Protein 8OQK (pdb70)

Sequence (277 aa):
MKLIAESGSTKTEWSLVEGEHLIQRVFTEGLNPFFQTRREISRSIRLGLPDSFFKRKLEQVFFYGAGCTSAEKKSVVEASLVAQFKTPAYVESDLLAAARGLFQHDSGIACILGTGSNSCFYDGHVIVKNVRAGGYILGDEGSGAALGKQFLSDVLKKLAPQVLIDDFFEKYDLTPHDVMDVVYNRPFPNRFLAEQSCFLADYLRLDYVKGLLLSNLRSFFLRNVMQYDYLNYPIRFVGSVAYNYADLLHQVGKEFGVELSVVEETPMGGLIKYHAF

Radius of gyration: 19.37 Å; Cα contacts (8 Å, |Δi|>4): 539; chains: 1; bounding box: 54×46×37 Å

Organism: Tannerella forsythia (strain ATCC 43037 / JCM 10827 / CCUG 21028 A / KCTC 5666 / FDC 338) (NCBI:txid203275)

InterPro domains:
  IPR043129 ATPase, nucleotide binding domain [SSF53067] (21-122)
  IPR043129 ATPase, nucleotide binding domain [SSF53067] (125-294)
  IPR052519 Eukaryotic-type N-acetylglucosamine Kinase [PTHR43190] (74-213)

Nearest PDB structures (foldseek):
  8oqk-assembly1_A-2  TM=1.004E+00  e=1.592E-59  Tannerella forsythia
  8ow7-assembly3_E  TM=9.518E-01  e=4.661E-55  Tannerella forsythia
  1zxo-assembly2_B  TM=9.707E-01  e=4.672E-34  Bacteroides thetaiotaomicron
  1zbs-assembly1_A-2  TM=9.496E-01  e=3.147E-32  Porphyromonas gingivalis W83
  8ow9-assembly1_B  TM=9.039E-01  e=1.202E-32  Tannerella forsythia

Secondary structure (DSSP, 8-state):
-EEEEEE-SS-EEEEEEETTEEEEEEEE----TTTS-HHHHHHHHHHHS-THHHHS--S-EEEEETT--SHHHHHHHHHHHHHHH-S-EEEEEHHHHHHHHHHTTS-EEEEEESSSEEEEEE-SSSEEE-----HHHH--TTSHHHHHHHHHHHHHHT-S-HHHHHHHHHHHT--HHHHHHHHHHSS-HHHHHHHHHHHHGGGTTSHHHHHHHHHHHHHHHHHTGGGS-TTSS-EEEESHHHHHTHHHHHHHHHHTT----EEES-SHHHHHHHTT-

CATH classification: 3.30.420.40

B-factor: mean 41.82, std 14.63, range [20.47, 128.11]

Solvent-accessible surface area: 13285 Å² total; per-residue (Å²): 15,27,0,0,0,28,1,32,32,113,90,0,18,0,1,2,0,100,31,110,124,80,63,64,127,23,89,16,102,14,2,21,8,114,118,36,76,102,163,75,0,6,140,15,1,123,125,33,10,50,123,52,1,68,95,101,103,17,104,53,0,28,1,2,0,25,13,0,86,48,86,109,41,60,57,35,0,72,45,0,0,65,49,34,23,168,14,75,9,109,12,50,16,37,12,21,0,0,0,39,9,14,2,40,89,88,39,0,0,0,0,25,0,10,37,24,6,34,0,0,33,0,58,0,119,85,51,91,90,69,18,217,20,43,33,60,115,151,8,14,25,1,0,0,1,8,1,0,78,75,0,7,53,18,5,71,145,172,133,7,41,140,69,0,22,78,50,0,40,145,128,47,125,20,66,74,139,55,3,88,46,34,27,157,106,143,110,76,24,40,83,37,6,13,68,0,8,73,8,0,30,118,29,56,164,35,122,50,0,80,35,12,0,25,64,20,2,86,33,0,0,107,144,2,0,63,103,9,78,38,111,108,87,64,6,52,0,4,11,55,2,0,110,71,3,33,128,20,0,64,78,0,0,113,86,44,58,15,105,5,91,44,33,82,82,45,9,8,52,13,0,19,103,32,24,45,114

Structure (mmCIF, N/CA/C/O backbone):
data_8OQK
#
_entry.id   8OQK
#
_cell.length_a   131.940
_cell.length_b   131.940
_cell.length_c   89.220
_cell.angle_alpha   90.000
_cell.angle_beta   90.000
_cell.angle_gamma   90.000
#
_symmetry.space_group_name_H-M   'I 41 2 2'
#
loop_
_entity.id
_entity.type
_entity.pdbx_description
1 polymer 'N-acetylglucosamine kinase'
2 non-polymer GLYCEROL
3 non-polymer 1,2-ETHANEDIOL
4 water water
#
loop_
_atom_site.group_PDB
_atom_site.id
_atom_site.type_symbol
_atom_site.label_atom_id
_atom_site.label_alt_id
_atom_site.label_comp_id
_atom_site.label_asym_id
_atom_site.label_entity_id
_atom_site.label_seq_id
_atom_site.pdbx_PDB_ins_code
_atom_site.Cartn_x
_atom_site.Cartn_y
_atom_site.Cartn_z
_atom_site.occupancy
_atom_site.B_iso_or_equiv
_atom_site.auth_seq_id
_atom_site.auth_comp_id
_atom_site.auth_asym_id
_atom_site.auth_atom_id
_atom_site.pdbx_PDB_mod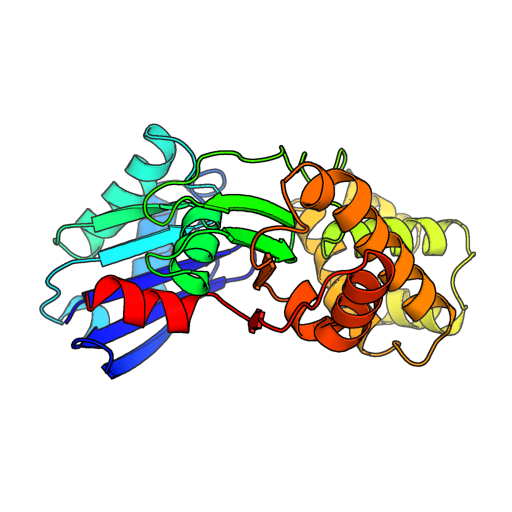el_num
ATOM 1 N N . MET A 1 1 ? -16.646 -24.036 -32.387 1.000 59.671 2 MET A N 1
ATOM 2 C CA . MET A 1 1 ? -15.303 -23.619 -31.916 1.000 59.180 2 MET A CA 1
ATOM 3 C C . MET A 1 1 ? -15.336 -23.540 -30.393 1.000 55.436 2 MET A C 1
ATOM 4 O O . MET A 1 1 ? -16.399 -23.383 -29.794 1.000 51.240 2 MET A O 1
ATOM 6 N N . LYS A 1 2 ? -14.164 -23.702 -29.779 1.000 58.568 3 LYS A N 1
ATOM 7 C CA . LYS A 1 2 ? -14.000 -23.382 -28.371 1.000 54.080 3 LYS A CA 1
ATOM 8 C C . LYS A 1 2 ? -12.815 -22.420 -28.224 1.000 53.316 3 LYS A C 1
ATOM 9 O O . LYS A 1 2 ? -12.042 -22.194 -29.169 1.000 45.997 3 LYS A O 1
ATOM 15 N N . LEU A 1 3 ? -12.719 -21.824 -27.032 1.000 45.725 4 LEU A N 1
ATOM 16 C CA . LEU A 1 3 ? -11.644 -20.918 -26.673 1.000 44.104 4 LEU A CA 1
ATOM 17 C C . LEU A 1 3 ? -10.906 -21.494 -25.456 1.000 44.599 4 LEU A C 1
ATOM 18 O O . LEU A 1 3 ? -11.520 -21.889 -24.464 1.000 41.506 4 LEU A O 1
ATOM 23 N N . ILE A 1 4 ? -9.583 -21.609 -25.590 1.000 42.941 5 ILE A N 1
ATOM 24 C CA . ILE A 1 4 ? -8.709 -22.106 -24.533 1.000 41.030 5 ILE A CA 1
ATOM 25 C C . ILE A 1 4 ? -7.708 -20.994 -24.236 1.000 42.195 5 ILE A C 1
ATOM 26 O O . ILE A 1 4 ? -7.039 -20.506 -25.153 1.000 42.868 5 ILE A O 1
ATOM 31 N N . ALA A 1 5 ? -7.661 -20.573 -22.962 1.000 41.163 6 ALA A N 1
ATOM 32 C CA . ALA A 1 5 ? -6.761 -19.516 -22.527 1.000 37.566 6 ALA A CA 1
ATOM 33 C C . ALA A 1 5 ? -5.855 -20.017 -21.397 1.000 34.898 6 ALA A C 1
ATOM 34 O O . ALA A 1 5 ? -6.286 -20.759 -20.516 1.000 34.192 6 ALA A O 1
ATOM 36 N N . GLU A 1 6 ? -4.595 -19.569 -21.431 1.000 33.602 7 GLU A N 1
ATOM 37 C CA . GLU A 1 6 ? -3.626 -19.876 -20.390 1.000 45.154 7 GLU A CA 1
ATOM 38 C C . GLU A 1 6 ? -2.930 -18.569 -19.990 1.000 44.460 7 GLU A C 1
ATOM 39 O O . GLU A 1 6 ? -2.326 -17.886 -20.831 1.000 36.968 7 GLU A O 1
ATOM 45 N N . SER A 1 7 ? -3.067 -18.214 -18.703 1.000 39.625 8 SER A N 1
ATOM 46 C CA . SER A 1 7 ? -2.656 -16.914 -18.188 1.000 36.338 8 SER A CA 1
ATOM 47 C C . SER A 1 7 ? -1.561 -17.066 -17.120 1.000 37.716 8 SER A C 1
ATOM 48 O O . SER A 1 7 ? -1.672 -17.881 -16.187 1.000 36.295 8 SER A O 1
ATOM 51 N N . GLY A 1 8 ? -0.487 -16.282 -17.273 1.000 34.650 9 GLY A N 1
ATOM 52 C CA . GLY A 1 8 ? 0.592 -16.226 -16.280 1.000 37.409 9 GLY A CA 1
ATOM 53 C C . GLY A 1 8 ? 0.917 -14.768 -15.963 1.000 41.900 9 GLY A C 1
ATOM 54 O O . GLY A 1 8 ? 0.170 -13.884 -16.379 1.000 43.896 9 GLY A O 1
ATOM 55 N N . SER A 1 9 ? 2.021 -14.515 -15.234 1.000 39.414 10 SER A N 1
ATOM 56 C CA . SER A 1 9 ? 2.368 -13.157 -14.829 1.000 43.678 10 SER A CA 1
ATOM 57 C C . SER A 1 9 ? 2.603 -12.221 -16.031 1.000 46.021 10 SER A C 1
ATOM 58 O O . SER A 1 9 ? 2.258 -11.047 -15.971 1.000 47.292 10 SER A O 1
ATOM 61 N N . THR A 1 10 ? 3.138 -12.733 -17.151 1.000 47.619 11 THR A N 1
ATOM 62 C CA . THR A 1 10 ? 3.597 -11.850 -18.217 1.000 49.094 11 THR A CA 1
ATOM 63 C C . THR A 1 10 ? 2.537 -11.667 -19.308 1.000 48.183 11 THR A C 1
ATOM 64 O O . THR A 1 10 ? 2.590 -10.691 -20.044 1.000 50.091 11 THR A O 1
ATOM 68 N N . LYS A 1 11 ? 1.603 -12.611 -19.453 1.000 38.841 12 LYS A N 1
ATOM 69 C CA . LYS A 1 11 ? 0.684 -12.555 -20.581 1.000 44.788 12 LYS A CA 1
ATOM 70 C C . LYS A 1 11 ? -0.364 -13.656 -20.462 1.000 41.565 12 LYS A C 1
ATOM 71 O O . LYS A 1 11 ? -0.189 -14.603 -19.700 1.000 39.942 12 LYS A O 1
ATOM 77 N N . THR A 1 12 ? -1.448 -13.501 -21.236 1.000 35.572 13 THR A N 1
ATOM 78 C CA . THR A 1 12 ? -2.414 -14.551 -21.475 1.000 36.775 13 THR A CA 1
ATOM 79 C C . THR A 1 12 ? -2.343 -14.965 -22.945 1.000 46.413 13 THR A C 1
ATOM 80 O O . THR A 1 12 ? -2.322 -14.116 -23.841 1.000 41.881 13 THR A O 1
ATOM 84 N N . GLU A 1 13 ? -2.322 -16.284 -23.165 1.000 40.587 14 GLU A N 1
ATOM 85 C CA . GLU A 1 13 ? -2.412 -16.861 -24.501 1.000 38.736 14 GLU A CA 1
ATOM 86 C C . GLU A 1 13 ? -3.836 -17.354 -24.736 1.000 37.494 14 GLU A C 1
ATOM 87 O O . GLU A 1 13 ? -4.368 -18.139 -23.947 1.000 38.746 14 GLU A O 1
ATOM 93 N N . TRP A 1 14 ? -4.436 -16.892 -25.845 1.000 35.614 15 TRP A N 1
ATOM 94 C CA . TRP A 1 14 ? -5.784 -17.282 -26.222 1.000 42.555 15 TRP A CA 1
ATOM 95 C C . TRP A 1 14 ? -5.721 -18.081 -27.521 1.000 47.938 15 TRP A C 1
ATOM 96 O O . TRP A 1 14 ? -5.111 -17.643 -28.501 1.000 43.696 15 TRP A O 1
ATOM 107 N N . SER A 1 15 ? -6.373 -19.245 -27.504 1.000 41.574 16 SER A N 1
ATOM 108 C CA . SER A 1 15 ? -6.430 -20.125 -28.659 1.000 42.544 16 SER A CA 1
ATOM 109 C C . SER A 1 15 ? -7.890 -20.328 -29.011 1.000 41.057 16 SER A C 1
ATOM 110 O O . SER A 1 15 ? -8.622 -20.934 -28.237 1.000 39.413 16 SER A O 1
ATOM 113 N N . LEU A 1 16 ? -8.290 -19.753 -30.155 1.000 45.601 17 LEU A N 1
ATOM 114 C CA . LEU A 1 16 ? -9.540 -20.081 -30.806 1.000 42.966 17 LEU A CA 1
ATOM 115 C C . LEU A 1 16 ? -9.313 -21.309 -31.693 1.000 47.903 17 LEU A C 1
ATOM 116 O O . LEU A 1 16 ? -8.501 -21.282 -32.624 1.000 49.790 17 LEU A O 1
ATOM 121 N N . VAL A 1 17 ? -10.030 -22.393 -31.373 1.000 42.533 18 VAL A N 1
ATOM 122 C CA . VAL A 1 17 ? -9.768 -23.706 -31.944 1.000 53.069 18 VAL A CA 1
ATOM 123 C C . VAL A 1 17 ? -11.093 -24.347 -32.356 1.000 54.047 18 VAL A C 1
ATOM 124 O O . VAL A 1 17 ? -12.117 -24.154 -31.694 1.000 46.934 18 VAL A O 1
ATOM 128 N N . GLU A 1 18 ? -11.025 -25.131 -33.440 1.000 54.392 19 GLU A N 1
ATOM 129 C CA . GLU A 1 18 ? -12.026 -26.133 -33.789 1.000 61.565 19 GLU A CA 1
ATOM 130 C C . GLU A 1 18 ? -11.362 -27.508 -33.702 1.000 59.999 19 GLU A C 1
ATOM 131 O O . GLU A 1 18 ? -10.416 -27.780 -34.445 1.000 54.871 19 GLU A O 1
ATOM 137 N N . GLY A 1 19 ? -11.848 -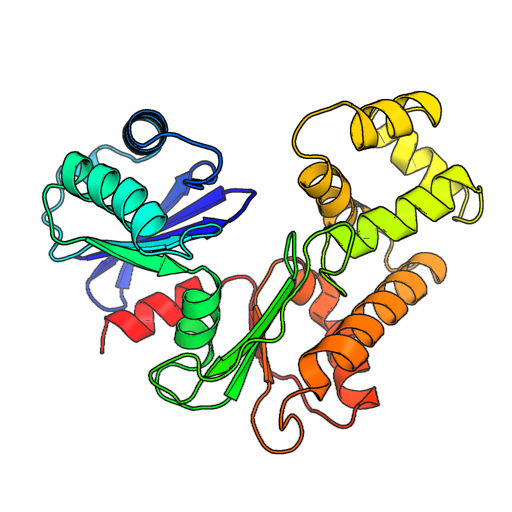28.362 -32.784 1.000 58.669 20 GLY A N 1
ATOM 138 C CA . GLY A 1 19 ? -11.120 -29.562 -32.385 1.000 57.136 20 GLY A CA 1
ATOM 139 C C . GLY A 1 19 ? -9.670 -29.223 -32.032 1.000 59.258 20 GLY A C 1
ATOM 140 O O . GLY A 1 19 ? -9.408 -28.371 -31.184 1.000 51.687 20 GLY A O 1
ATOM 141 N N . GLU A 1 20 ? -8.730 -29.852 -32.740 1.000 49.109 21 GLU A N 1
ATOM 142 C CA . GLU A 1 20 ? -7.311 -29.601 -32.539 1.000 52.902 21 GLU A CA 1
ATOM 143 C C . GLU A 1 20 ? -6.765 -28.596 -33.555 1.000 54.110 21 GLU A C 1
ATOM 144 O O . GLU A 1 20 ? -5.560 -28.356 -33.578 1.000 46.172 21 GLU A O 1
ATOM 150 N N . HIS A 1 21 ? -7.645 -27.984 -34.364 1.000 53.813 22 HIS A N 1
ATOM 151 C CA . HIS A 1 21 ? -7.218 -27.005 -35.358 1.000 53.504 22 HIS A CA 1
ATOM 152 C C . HIS A 1 21 ? -7.255 -25.582 -34.779 1.000 53.737 22 HIS A C 1
ATOM 153 O O . HIS A 1 21 ? -8.301 -25.127 -34.314 1.000 47.431 22 HIS A O 1
ATOM 160 N N . LEU A 1 22 ? -6.114 -24.873 -34.858 1.000 50.968 23 LEU A N 1
ATOM 161 C CA . LEU A 1 22 ? -5.968 -23.504 -34.377 1.000 54.178 23 LEU A CA 1
ATOM 162 C C . LEU A 1 22 ? -6.493 -22.528 -35.430 1.000 57.407 23 LEU A C 1
ATOM 163 O O . LEU A 1 22 ? -5.850 -22.352 -36.467 1.000 59.524 23 LEU A O 1
ATOM 168 N N . ILE A 1 23 ? -7.641 -21.883 -35.147 1.000 53.233 24 ILE A N 1
ATOM 169 C CA . ILE A 1 23 ? -8.147 -20.803 -35.992 1.000 53.910 24 ILE A CA 1
ATOM 170 C C . ILE A 1 23 ? -7.293 -19.547 -35.807 1.000 55.328 24 ILE A C 1
ATOM 171 O O . ILE A 1 23 ? -6.778 -19.012 -36.780 1.000 59.097 24 ILE A O 1
ATOM 176 N N . GLN A 1 24 ? -7.157 -19.068 -34.562 1.000 51.018 25 GLN A N 1
ATOM 177 C CA . GLN A 1 24 ? -6.346 -17.894 -34.268 1.000 51.856 25 GLN A CA 1
ATOM 178 C C . GLN A 1 24 ? -5.772 -17.986 -32.846 1.000 48.348 25 GLN A C 1
ATOM 179 O O . GLN A 1 24 ? -6.375 -18.599 -31.966 1.000 49.477 25 GLN A O 1
ATOM 185 N N . ARG A 1 25 ? -4.606 -17.355 -32.646 1.000 46.661 26 ARG A N 1
ATOM 186 C CA . ARG A 1 25 ? -3.983 -17.181 -31.344 1.000 52.490 26 ARG A CA 1
ATOM 187 C C . ARG A 1 25 ? -3.728 -15.691 -31.108 1.000 52.702 26 ARG A C 1
ATOM 188 O O . ARG A 1 25 ? -3.291 -14.989 -32.015 1.000 61.019 26 ARG A O 1
ATOM 196 N N . VAL A 1 26 ? -4.019 -15.218 -29.891 1.000 53.655 27 VAL A N 1
ATOM 197 C CA . VAL A 1 26 ? -3.840 -13.819 -29.507 1.000 54.708 27 VAL A CA 1
ATOM 198 C C . VAL A 1 26 ? -3.234 -13.785 -28.105 1.000 51.880 27 VAL A C 1
ATOM 199 O O . VAL A 1 26 ? -3.581 -14.610 -27.266 1.000 52.549 27 VAL A O 1
ATOM 203 N N . PHE A 1 27 ? -2.336 -12.821 -27.863 1.000 51.155 28 PHE A N 1
ATOM 204 C CA . PHE A 1 27 ? -1.789 -12.573 -26.536 1.000 45.752 28 PHE A CA 1
ATOM 205 C C . PHE A 1 27 ? -2.368 -11.274 -25.985 1.000 50.677 28 PHE A C 1
ATOM 206 O O . PHE A 1 27 ? -2.499 -10.280 -26.702 1.000 56.678 28 PHE A O 1
ATOM 214 N N . THR A 1 28 ? -2.744 -11.319 -24.707 1.000 47.347 29 THR A N 1
ATOM 215 C CA . THR A 1 28 ? -3.106 -10.149 -23.925 1.000 46.297 29 THR A CA 1
ATOM 216 C C . THR A 1 28 ? -2.209 -10.094 -22.683 1.000 43.769 29 THR A C 1
ATOM 217 O O . THR A 1 28 ? -1.347 -10.952 -22.490 1.000 36.800 29 THR A O 1
ATOM 221 N N . GLU A 1 29 ? -2.416 -9.087 -21.827 1.000 41.851 30 GLU A N 1
ATOM 222 C CA . GLU A 1 29 ? -1.742 -9.048 -20.540 1.000 43.072 30 GLU A CA 1
ATOM 223 C C . GLU A 1 29 ? -2.254 -10.204 -19.680 1.000 42.781 30 GLU A C 1
ATOM 224 O O . GLU A 1 29 ? -3.330 -10.766 -19.945 1.000 39.637 30 GLU A O 1
ATOM 230 N N . GLY A 1 30 ? -1.437 -10.570 -18.679 1.000 41.117 31 GLY A N 1
ATOM 231 C CA . GLY A 1 30 ? -1.822 -11.484 -17.614 1.000 37.831 31 GLY A CA 1
ATOM 232 C C . GLY A 1 30 ? -3.112 -11.035 -16.934 1.000 41.414 31 GLY A C 1
ATOM 233 O O . GLY A 1 30 ? -3.427 -9.841 -16.884 1.000 39.688 31 GLY A O 1
ATOM 234 N N . LEU A 1 31 ? -3.874 -12.025 -16.463 1.000 41.081 32 LEU A N 1
ATOM 235 C CA . LEU A 1 31 ? -5.142 -11.822 -15.777 1.000 41.683 32 LEU A CA 1
ATOM 236 C C . LEU A 1 31 ? -5.114 -12.725 -14.549 1.000 53.361 32 LEU A C 1
ATOM 237 O O . LEU A 1 31 ? -5.095 -13.954 -14.666 1.000 60.909 32 LEU A O 1
ATOM 242 N N . ASN A 1 32 ? -5.099 -12.088 -13.376 1.000 42.178 33 ASN A N 1
ATOM 243 C CA . ASN A 1 32 ? -4.946 -12.777 -12.107 1.000 41.465 33 ASN A CA 1
ATOM 244 C C . ASN A 1 32 ? -5.945 -12.187 -11.113 1.000 41.187 33 ASN A C 1
ATOM 245 O O . ASN A 1 32 ? -5.834 -11.007 -10.748 1.000 44.158 33 ASN A O 1
ATOM 250 N N . PRO A 1 33 ? -6.926 -12.990 -10.637 1.000 45.111 34 PRO A N 1
ATOM 251 C CA . PRO A 1 33 ? -7.985 -12.469 -9.768 1.000 45.419 34 PRO A CA 1
ATOM 252 C C . PRO A 1 33 ? -7.487 -12.077 -8.377 1.000 42.400 34 PRO A C 1
ATOM 253 O O . PRO A 1 33 ? -8.252 -11.536 -7.585 1.000 40.316 34 PRO A O 1
ATOM 257 N N . PHE A 1 34 ? -6.207 -12.329 -8.054 1.000 42.321 35 PHE A N 1
ATOM 258 C CA . PHE A 1 34 ? -5.680 -11.736 -6.822 1.000 42.293 35 PHE A CA 1
ATOM 259 C C . PHE A 1 34 ? -5.268 -10.277 -7.015 1.000 43.410 35 PHE A C 1
ATOM 260 O O . PHE A 1 34 ? -5.161 -9.539 -6.041 1.000 42.777 35 PHE A O 1
ATOM 268 N N . PHE A 1 35 ? -5.034 -9.844 -8.262 1.000 44.460 36 PHE A N 1
ATOM 269 C CA . PHE A 1 35 ? -4.509 -8.501 -8.487 1.000 42.849 36 PHE A CA 1
ATOM 270 C C . PHE A 1 35 ? -5.507 -7.615 -9.239 1.000 45.843 36 PHE A C 1
ATOM 271 O O . PHE A 1 35 ? -5.369 -6.391 -9.274 1.000 45.365 36 PHE A O 1
ATOM 279 N N . GLN A 1 36 ? -6.520 -8.238 -9.843 1.000 44.460 37 GLN A N 1
ATOM 280 C CA . GLN A 1 36 ? -7.426 -7.546 -10.749 1.000 45.893 37 GLN A CA 1
ATOM 281 C C . GLN A 1 36 ? -8.844 -7.927 -10.347 1.000 43.942 37 GLN A C 1
ATOM 282 O O . GLN A 1 36 ? -9.105 -9.087 -10.035 1.000 44.378 37 GLN A O 1
ATOM 288 N N . THR A 1 37 ? -9.724 -6.924 -10.325 1.000 45.756 38 THR A N 1
ATOM 289 C CA . THR A 1 37 ? -11.127 -7.133 -10.026 1.000 46.395 38 THR A CA 1
ATOM 290 C C . THR A 1 37 ? -11.801 -7.748 -11.250 1.000 46.883 38 THR A C 1
ATOM 291 O O . THR A 1 37 ? -11.246 -7.759 -12.355 1.000 44.880 38 THR A O 1
ATOM 295 N N . ARG A 1 38 ? -13.030 -8.222 -11.045 1.000 46.672 39 ARG A N 1
ATOM 296 C CA . ARG A 1 38 ? -13.830 -8.773 -12.128 1.000 48.983 39 ARG A CA 1
ATOM 297 C C . ARG A 1 38 ? -13.931 -7.761 -13.285 1.000 50.864 39 ARG A C 1
ATOM 298 O O . ARG A 1 38 ? -13.714 -8.113 -14.456 1.000 39.324 39 ARG A O 1
ATOM 306 N N . ARG A 1 39 ? -14.229 -6.490 -12.968 1.000 39.548 40 ARG A N 1
ATOM 307 C CA . ARG A 1 39 ? -14.415 -5.523 -14.042 1.000 44.609 40 ARG A CA 1
ATOM 308 C C . ARG A 1 39 ? -13.117 -5.222 -14.817 1.000 44.960 40 ARG A C 1
ATOM 309 O O . ARG A 1 39 ? -13.170 -4.996 -16.031 1.000 42.532 40 ARG A O 1
ATOM 317 N N . GLU A 1 40 ? -11.963 -5.191 -14.131 1.000 41.525 41 GLU A N 1
ATOM 318 C CA . GLU A 1 40 ? -10.679 -4.980 -14.788 1.000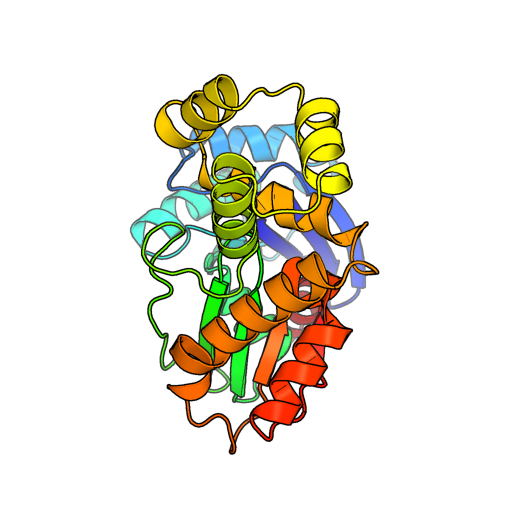 45.807 41 GLU A CA 1
ATOM 319 C C . GLU A 1 40 ? -10.375 -6.163 -15.719 1.000 45.026 41 GLU A C 1
ATOM 320 O O . GLU A 1 40 ? -9.968 -5.965 -16.864 1.000 44.752 41 GLU A O 1
ATOM 326 N N . ILE A 1 41 ? -10.648 -7.384 -15.248 1.000 40.378 42 ILE A N 1
ATOM 327 C CA . ILE A 1 41 ? -10.505 -8.573 -16.085 1.000 42.691 42 ILE A CA 1
ATOM 328 C C . ILE A 1 41 ? -11.380 -8.469 -17.340 1.000 42.710 42 ILE A C 1
ATOM 329 O O . ILE A 1 41 ? -10.863 -8.619 -18.453 1.000 46.257 42 ILE A O 1
ATOM 334 N N . SER A 1 42 ? -12.677 -8.160 -17.166 1.000 43.688 43 SER A N 1
ATOM 335 C CA . SER A 1 42 ? -13.606 -7.971 -18.277 1.000 46.635 43 SER A CA 1
ATOM 336 C C . SER A 1 42 ? -13.095 -6.902 -19.239 1.000 52.067 43 SER A C 1
ATOM 337 O O . SER A 1 42 ? -13.164 -7.092 -20.450 1.000 52.434 43 SER A O 1
ATOM 340 N N . ARG A 1 43 ? -12.598 -5.775 -18.704 1.000 48.000 44 ARG A N 1
ATOM 341 C CA . ARG A 1 43 ? -12.148 -4.674 -19.550 1.000 49.699 44 ARG A CA 1
ATOM 342 C C . ARG A 1 43 ? -10.903 -5.071 -20.360 1.000 50.649 44 ARG A C 1
ATOM 343 O O . ARG A 1 43 ? -10.809 -4.784 -21.558 1.000 47.299 44 ARG A O 1
ATOM 351 N N . SER A 1 44 ? -9.956 -5.738 -19.687 1.000 47.809 45 SER A N 1
ATOM 352 C CA . SER A 1 44 ? -8.701 -6.160 -20.282 1.000 49.291 45 SER A CA 1
ATOM 353 C C . SER A 1 44 ? -8.972 -7.167 -21.406 1.000 50.123 45 SER A C 1
ATOM 354 O O . SER A 1 44 ? -8.401 -7.048 -22.498 1.000 53.660 45 SER A O 1
ATOM 357 N N . ILE A 1 45 ? -9.908 -8.100 -21.155 1.000 49.955 46 ILE A N 1
ATOM 358 C CA . ILE A 1 45 ? -10.448 -8.997 -22.179 1.000 49.556 46 ILE A CA 1
ATOM 359 C C . ILE A 1 45 ? -11.002 -8.200 -23.360 1.000 56.801 46 ILE A C 1
ATOM 360 O O . ILE A 1 45 ? -10.590 -8.411 -24.509 1.000 49.920 46 ILE A O 1
ATOM 365 N N . ARG A 1 46 ? -11.919 -7.274 -23.050 1.000 53.180 47 ARG A N 1
ATOM 366 C CA . ARG A 1 46 ? -12.720 -6.580 -24.043 1.000 62.296 47 ARG A CA 1
ATOM 367 C C . ARG A 1 46 ? -11.821 -5.755 -24.960 1.000 63.472 47 ARG A C 1
ATOM 368 O O . ARG A 1 46 ? -12.115 -5.634 -26.143 1.000 61.677 47 ARG A O 1
ATOM 376 N N . LEU A 1 47 ? -10.726 -5.220 -24.401 1.000 57.083 48 LEU A N 1
ATOM 377 C CA . LEU A 1 47 ? -9.823 -4.331 -25.115 1.000 57.617 48 LEU A CA 1
ATOM 378 C C . LEU A 1 47 ? -8.714 -5.120 -25.817 1.000 63.398 48 LEU A C 1
ATOM 379 O O . LEU A 1 47 ? -8.142 -4.633 -26.783 1.000 65.782 48 LEU A O 1
ATOM 384 N N . GLY A 1 48 ? -8.406 -6.330 -25.332 1.000 57.578 49 GLY A N 1
ATOM 385 C CA . GLY A 1 48 ? -7.253 -7.083 -25.797 1.000 55.078 49 GLY A CA 1
ATOM 386 C C . GLY A 1 48 ? -7.549 -8.020 -26.969 1.000 54.788 49 GLY A C 1
ATOM 387 O O . GLY A 1 48 ? -6.660 -8.302 -27.760 1.000 59.636 49 GLY A O 1
ATOM 388 N N . LEU A 1 49 ? -8.777 -8.539 -27.061 1.000 55.754 50 LEU A N 1
ATOM 389 C CA . LEU A 1 49 ? -9.098 -9.560 -28.048 1.000 53.617 50 LEU A CA 1
ATOM 390 C C . LEU A 1 49 ? -9.714 -8.926 -29.301 1.000 63.161 50 LEU A C 1
ATOM 391 O O . LEU A 1 49 ? -10.406 -7.911 -29.213 1.000 58.191 50 LEU A O 1
ATOM 396 N N . PRO A 1 50 ? -9.485 -9.480 -30.521 1.000 63.329 51 PRO A N 1
ATOM 397 C CA . PRO A 1 50 ? -10.122 -8.946 -31.729 1.000 67.712 51 PRO A CA 1
ATOM 398 C C . PRO A 1 50 ? -11.630 -9.200 -31.718 1.000 71.462 51 PRO A C 1
ATOM 399 O O . PRO A 1 50 ? -12.115 -10.045 -30.968 1.000 69.674 51 PRO A O 1
ATOM 403 N N . ASP A 1 51 ? -12.349 -8.451 -32.561 1.000 74.750 52 ASP A N 1
ATOM 404 C CA . ASP A 1 51 ? -13.790 -8.548 -32.749 1.000 80.595 52 ASP A CA 1
ATOM 405 C C . ASP A 1 51 ? -14.221 -9.981 -33.053 1.000 79.189 52 ASP A C 1
ATOM 406 O O . ASP A 1 51 ? -15.195 -10.461 -32.474 1.000 76.352 52 ASP A O 1
ATOM 411 N N . SER A 1 52 ? -13.489 -10.650 -33.956 1.000 89.968 53 SER A N 1
ATOM 412 C CA . SER A 1 52 ? -13.825 -11.988 -34.424 1.000 86.988 53 SER A CA 1
ATOM 413 C C . SER A 1 52 ? -14.028 -12.954 -33.258 1.000 91.924 53 SER A C 1
ATOM 414 O O . SER A 1 52 ? -14.807 -13.896 -33.379 1.000 102.394 53 SER A O 1
ATOM 417 N N . PHE A 1 53 ? -13.325 -12.708 -32.140 1.000 83.191 54 PHE A N 1
ATOM 418 C CA . PHE A 1 53 ? -13.410 -13.540 -30.947 1.000 73.130 54 PHE A CA 1
ATOM 419 C C . PHE A 1 53 ? -14.777 -13.399 -30.275 1.000 73.447 54 PHE A C 1
ATOM 420 O O . PHE A 1 53 ? -15.243 -14.327 -29.609 1.000 74.333 54 PHE A O 1
ATOM 428 N N . PHE A 1 54 ? -15.408 -12.232 -30.453 1.000 65.868 55 PHE A N 1
ATOM 429 C CA . PHE A 1 54 ? -16.628 -11.899 -29.733 1.000 73.919 55 PHE A CA 1
ATOM 430 C C . PHE A 1 54 ? -17.872 -12.175 -30.580 1.000 78.939 55 PHE A C 1
ATOM 431 O O . PHE A 1 54 ? -18.973 -12.235 -30.036 1.000 78.190 55 PHE A O 1
ATOM 439 N N . LYS A 1 55 ? -17.695 -12.345 -31.898 1.000 80.883 56 LYS A N 1
ATOM 440 C CA . LYS A 1 55 ? -18.820 -12.557 -32.801 1.000 89.390 56 LYS A CA 1
ATOM 441 C C . LYS A 1 55 ? -18.988 -14.053 -33.086 1.000 93.674 56 LYS A C 1
ATOM 442 O O . LYS A 1 55 ? -20.040 -14.474 -33.559 1.000 101.058 56 LYS A O 1
ATOM 444 N N . ARG A 1 56 ? -17.963 -14.846 -32.734 1.000 93.354 57 ARG A N 1
ATOM 445 C CA . ARG A 1 56 ? -17.838 -16.266 -33.042 1.000 91.758 57 ARG A CA 1
ATOM 446 C C . ARG A 1 56 ? -18.719 -17.090 -32.099 1.000 93.553 57 ARG A C 1
ATOM 447 O O . ARG A 1 56 ? -18.696 -16.885 -30.890 1.000 92.311 57 ARG A O 1
ATOM 455 N N . LYS A 1 57 ? -19.483 -18.034 -32.665 1.000 91.106 58 LYS A N 1
ATOM 456 C CA . LYS A 1 57 ? -20.206 -19.054 -31.915 1.000 85.397 58 LYS A CA 1
ATOM 457 C C . LYS A 1 57 ? -19.178 -19.951 -31.219 1.000 83.784 58 LYS A C 1
ATOM 458 O O . LYS A 1 57 ? -18.447 -20.671 -31.897 1.000 81.666 58 LYS A O 1
ATOM 461 N N . LEU A 1 58 ? -19.106 -19.875 -29.873 1.000 76.532 59 LEU A N 1
ATOM 462 C CA . LEU A 1 58 ? -18.227 -20.700 -29.042 1.000 71.765 59 LEU A CA 1
ATOM 463 C C . LEU A 1 58 ? -19.054 -21.670 -28.195 1.000 70.676 59 LEU A C 1
ATOM 464 O O . LEU A 1 58 ? -19.963 -21.236 -27.496 1.000 75.479 59 LEU A O 1
ATOM 469 N N . GLU A 1 59 ? -18.695 -22.965 -28.199 1.000 63.834 60 GLU A N 1
ATOM 470 C CA . GLU A 1 59 ? -19.355 -23.964 -27.359 1.000 69.455 60 GLU A CA 1
ATOM 471 C C . GLU A 1 59 ? -18.941 -23.852 -25.878 1.000 65.057 60 GLU A C 1
ATOM 472 O O . GLU A 1 59 ? -19.795 -23.919 -25.000 1.000 65.092 60 GLU A O 1
ATOM 478 N N . GLN A 1 60 ? -17.636 -23.745 -25.580 1.000 60.661 61 GLN A N 1
ATOM 479 C CA . GLN A 1 60 ? -17.175 -23.479 -24.221 1.000 60.356 61 GLN A CA 1
ATOM 480 C C . GLN A 1 60 ? -15.914 -22.623 -24.253 1.000 56.478 61 GLN A C 1
ATOM 481 O O . GLN A 1 60 ? -15.274 -22.473 -25.295 1.000 56.144 61 GLN A O 1
ATOM 487 N N . VAL A 1 61 ? -15.575 -22.105 -23.064 1.000 47.796 62 VAL A N 1
ATOM 488 C CA . VAL A 1 61 ? -14.337 -21.393 -22.797 1.000 47.815 62 VAL A CA 1
ATOM 489 C C . VAL A 1 61 ? -13.652 -22.130 -21.645 1.000 49.800 62 VAL A C 1
ATOM 490 O O . VAL A 1 61 ? -14.258 -22.318 -20.590 1.000 47.436 62 VAL A O 1
ATOM 494 N N . PHE A 1 62 ? -12.414 -22.588 -21.891 1.000 40.601 63 PHE A N 1
ATOM 495 C CA . PHE A 1 62 ? -11.550 -23.192 -20.876 1.000 39.719 63 PHE A CA 1
ATOM 496 C C . PHE A 1 62 ? -10.462 -22.174 -20.557 1.000 40.072 63 PHE A C 1
ATOM 497 O O . PHE A 1 62 ? -9.706 -21.764 -21.445 1.000 41.156 63 PHE A O 1
ATOM 505 N N . PHE A 1 63 ? -10.453 -21.708 -19.302 1.000 36.789 64 PHE A N 1
ATOM 506 C CA . PHE A 1 63 ? -9.464 -20.738 -18.854 1.000 36.239 64 PHE A CA 1
ATOM 507 C C . PHE A 1 63 ? -8.625 -21.390 -17.751 1.000 36.144 64 PHE A C 1
ATOM 508 O O . PHE A 1 63 ? -9.173 -21.930 -16.790 1.000 34.047 64 PHE A O 1
ATOM 516 N N . TYR A 1 64 ? -7.296 -21.264 -17.856 1.000 36.314 65 TYR A N 1
ATOM 517 C CA . TYR A 1 64 ? -6.384 -21.620 -16.775 1.000 38.384 65 TYR A CA 1
ATOM 518 C C . TYR A 1 64 ? -5.498 -20.417 -16.457 1.000 32.174 65 TYR A C 1
ATOM 519 O O . TYR A 1 64 ? -4.984 -19.736 -17.360 1.000 33.984 65 TYR A O 1
ATOM 528 N N . GLY A 1 65 ? -5.286 -20.156 -15.171 1.000 35.478 66 GLY A N 1
ATOM 529 C CA . GLY A 1 65 ? -4.509 -18.970 -14.830 1.000 35.645 66 GLY A CA 1
ATOM 530 C C . GLY A 1 65 ? -3.834 -19.081 -13.467 1.000 35.428 66 GLY A C 1
ATOM 531 O O . GLY A 1 65 ? -4.325 -19.809 -12.601 1.000 32.111 66 GLY A O 1
ATOM 532 N N . ALA A 1 66 ? -2.703 -18.370 -13.305 1.000 32.437 67 ALA A N 1
ATOM 533 C CA . ALA A 1 66 ? -2.144 -18.097 -11.984 1.000 37.443 67 ALA A CA 1
ATOM 534 C C . ALA A 1 66 ? -3.227 -17.456 -11.100 1.000 39.928 67 ALA A C 1
ATOM 535 O O . ALA A 1 66 ? -4.003 -16.607 -11.547 1.000 39.826 67 ALA A O 1
ATOM 537 N N . GLY A 1 67 ? -3.309 -17.876 -9.835 1.000 48.777 68 GLY A N 1
ATOM 538 C CA . GLY A 1 67 ? -4.220 -17.210 -8.916 1.000 42.264 68 GLY A CA 1
ATOM 539 C C . GLY A 1 67 ? -5.657 -17.730 -9.016 1.000 42.394 68 GLY A C 1
ATOM 540 O O . GLY A 1 67 ? -6.509 -17.308 -8.239 1.000 40.550 68 GLY A O 1
ATOM 541 N N . CYS A 1 68 ? -5.928 -18.644 -9.963 1.000 36.637 69 CYS A N 1
ATOM 542 C CA . CYS A 1 68 ? -7.231 -19.295 -10.049 1.000 41.639 69 CYS A CA 1
ATOM 543 C C . CYS A 1 68 ? -7.197 -20.570 -9.204 1.000 39.371 69 CYS A C 1
ATOM 544 O O . CYS A 1 68 ? -7.261 -21.674 -9.742 1.000 39.108 69 CYS A O 1
ATOM 547 N N . THR A 1 69 ? -7.076 -20.416 -7.875 1.000 45.622 70 THR A N 1
ATOM 548 C CA . THR A 1 69 ? -6.665 -21.535 -7.030 1.000 50.821 70 THR A CA 1
ATOM 549 C C . THR A 1 69 ? -7.650 -21.781 -5.882 1.000 53.697 70 THR A C 1
ATOM 550 O O . THR A 1 69 ? -7.358 -22.553 -4.975 1.000 63.753 70 THR A O 1
ATOM 554 N N . SER A 1 70 ? -8.789 -21.087 -5.883 1.000 51.266 71 SER A N 1
ATOM 555 C CA . SER A 1 70 ? -9.846 -21.296 -4.905 1.000 49.960 71 SER A CA 1
ATOM 556 C C . SER A 1 70 ? -11.189 -21.151 -5.623 1.000 56.788 71 SER A C 1
ATOM 557 O O . SER A 1 70 ? -11.230 -20.599 -6.724 1.000 45.370 71 SER A O 1
ATOM 560 N N . ALA A 1 71 ? -12.281 -21.624 -4.999 1.000 52.885 72 ALA A N 1
ATOM 561 C CA . ALA A 1 71 ? -13.612 -21.529 -5.591 1.000 57.734 72 ALA A CA 1
ATOM 562 C C . ALA A 1 71 ? -13.946 -20.068 -5.890 1.000 53.269 72 ALA A C 1
ATOM 563 O O . ALA A 1 71 ? -14.418 -19.730 -6.982 1.000 53.427 72 ALA A O 1
ATOM 565 N N . GLU A 1 72 ? -13.652 -19.208 -4.909 1.000 55.901 73 GLU A N 1
ATOM 566 C CA . GLU A 1 72 ? -13.989 -17.795 -4.964 1.000 60.429 73 GLU A CA 1
ATOM 567 C C . GLU A 1 72 ? -13.201 -17.093 -6.082 1.000 58.259 73 GLU A C 1
ATOM 568 O O . GLU A 1 72 ? -13.781 -16.336 -6.865 1.000 53.353 73 GLU A O 1
ATOM 574 N N . LYS A 1 73 ? -11.890 -17.363 -6.191 1.000 47.172 74 LYS A N 1
ATOM 575 C CA . LYS A 1 73 ? -11.078 -16.695 -7.200 1.000 49.122 74 LYS A CA 1
ATOM 576 C C . LYS A 1 73 ? -11.475 -17.168 -8.602 1.000 49.476 74 LYS A C 1
ATOM 577 O O . LYS A 1 73 ? -11.424 -16.392 -9.562 1.000 43.609 74 LYS A O 1
ATOM 583 N N . LYS A 1 74 ? -11.852 -18.449 -8.710 1.000 46.169 75 LYS A N 1
ATOM 584 C CA . LYS A 1 74 ? -12.243 -19.019 -9.991 1.000 49.741 75 LYS A CA 1
ATOM 585 C C . LYS A 1 74 ? -13.527 -18.340 -10.473 1.000 48.471 75 LYS A C 1
ATOM 586 O O . LYS A 1 74 ? -13.642 -18.083 -11.669 1.000 47.421 75 LYS A O 1
ATOM 592 N N . SER A 1 75 ? -14.424 -17.992 -9.526 1.000 51.668 76 SER A N 1
ATOM 593 C CA . SER A 1 75 ? -15.715 -17.343 -9.769 1.000 51.210 76 SER A CA 1
ATOM 594 C C . SER A 1 75 ? -15.557 -15.977 -10.425 1.000 51.427 76 SER A C 1
ATOM 595 O O . SER A 1 75 ? -16.293 -15.654 -11.356 1.000 47.761 76 SER A O 1
ATOM 598 N N . VAL A 1 76 ? -14.628 -15.172 -9.894 1.000 49.903 77 VAL A N 1
ATOM 599 C CA . VAL A 1 76 ? -14.324 -13.841 -10.412 1.000 47.531 77 VAL 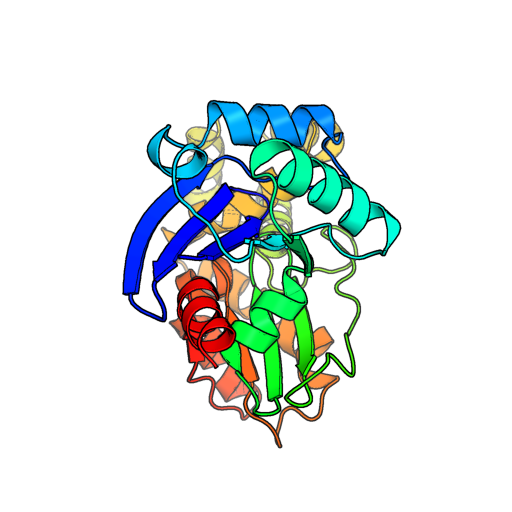A CA 1
ATOM 600 C C . VAL A 1 76 ? -14.004 -13.959 -11.911 1.000 39.793 77 VAL A C 1
ATOM 601 O O . VAL A 1 76 ? -14.664 -13.324 -12.743 1.000 43.949 77 VAL A O 1
ATOM 605 N N . VAL A 1 77 ? -13.055 -14.838 -12.248 1.000 38.990 78 VAL A N 1
ATOM 606 C CA . VAL A 1 77 ? -12.639 -15.049 -13.634 1.000 38.739 78 VAL A CA 1
ATOM 607 C C . VAL A 1 77 ? -13.820 -15.563 -14.457 1.000 39.721 78 VAL A C 1
ATOM 608 O O . VAL A 1 77 ? -14.039 -15.120 -15.586 1.000 40.279 78 VAL A O 1
ATOM 612 N N . GLU A 1 78 ? -14.593 -16.468 -13.854 1.000 39.063 79 GLU A N 1
ATOM 613 C CA . GLU A 1 78 ? -15.681 -17.117 -14.562 1.000 44.598 79 GLU A CA 1
ATOM 614 C C . GLU A 1 78 ? -16.739 -16.078 -14.936 1.000 47.591 79 GLU A C 1
ATOM 615 O O . GLU A 1 78 ? -17.240 -16.081 -16.070 1.000 47.505 79 GLU A O 1
ATOM 621 N N . ALA A 1 79 ? -17.073 -15.207 -13.965 1.000 52.660 80 ALA A N 1
ATOM 622 C CA . ALA A 1 79 ? -18.054 -14.148 -14.150 1.000 48.255 80 ALA A CA 1
ATOM 623 C C . ALA A 1 79 ? -17.635 -13.252 -15.322 1.000 49.541 80 ALA A C 1
ATOM 624 O O . ALA A 1 79 ? -18.455 -12.983 -16.201 1.000 49.773 80 ALA A O 1
ATOM 626 N N . SER A 1 80 ? -16.365 -12.804 -15.331 1.000 39.931 81 SER A N 1
ATOM 627 C CA . SER A 1 80 ? -15.832 -12.024 -16.445 1.000 46.049 81 SER A CA 1
ATOM 628 C C . SER A 1 80 ? -16.042 -12.738 -17.786 1.000 45.242 81 SER A C 1
ATOM 629 O O . SER A 1 80 ? -16.587 -12.132 -18.713 1.000 48.894 81 SER A O 1
ATOM 632 N N . LEU A 1 81 ? -15.582 -14.003 -17.894 1.000 43.438 82 LEU A N 1
ATOM 633 C CA . LEU A 1 81 ? -15.661 -14.785 -19.128 1.000 43.968 82 LEU A CA 1
ATOM 634 C C . LEU A 1 81 ? -17.112 -14.946 -19.573 1.000 48.254 82 LEU A C 1
ATOM 635 O O . LEU A 1 81 ? -17.423 -14.779 -20.758 1.000 50.395 82 LEU A O 1
ATOM 640 N N . VAL A 1 82 ? -17.974 -15.331 -18.618 1.000 48.496 83 VAL A N 1
ATOM 641 C CA . VAL A 1 82 ? -19.387 -15.516 -18.902 1.000 52.447 83 VAL A CA 1
ATOM 642 C C . VAL A 1 82 ? -20.028 -14.210 -19.374 1.000 55.307 83 VAL A C 1
ATOM 643 O O . VAL A 1 82 ? -20.894 -14.258 -20.248 1.000 54.373 83 VAL A O 1
ATOM 647 N N . ALA A 1 83 ? -19.593 -13.062 -18.822 1.000 52.388 84 ALA A N 1
ATOM 648 C CA . ALA A 1 83 ? -20.140 -11.771 -19.230 1.000 59.704 84 ALA A CA 1
ATOM 649 C C . ALA A 1 83 ? -19.649 -11.409 -20.630 1.000 61.167 84 ALA A C 1
ATOM 650 O O . ALA A 1 83 ? -20.385 -10.806 -21.399 1.000 59.373 84 ALA A O 1
ATOM 652 N N . GLN A 1 84 ? -18.404 -11.778 -20.954 1.000 64.337 85 GLN A N 1
ATOM 653 C CA . GLN A 1 84 ? -17.767 -11.319 -22.179 1.000 64.685 85 GLN A CA 1
ATOM 654 C C . GLN A 1 84 ? -18.151 -12.192 -23.373 1.000 66.880 85 GLN A C 1
ATOM 655 O O . GLN A 1 84 ? -18.145 -11.686 -24.495 1.000 60.808 85 GLN A O 1
ATOM 661 N N . PHE A 1 85 ? -18.491 -13.474 -23.127 1.000 63.413 86 PHE A N 1
ATOM 662 C CA . PHE A 1 85 ? -18.618 -14.485 -24.179 1.000 62.816 86 PHE A CA 1
ATOM 663 C C . PHE A 1 85 ? -19.997 -15.150 -24.205 1.000 67.127 86 PHE A C 1
ATOM 664 O O . PHE A 1 85 ? -20.332 -15.799 -25.196 1.000 67.788 86 PHE A O 1
ATOM 672 N N . LYS A 1 86 ? -20.762 -15.047 -23.106 1.000 65.763 87 LYS A N 1
ATOM 673 C CA . LYS A 1 86 ? -22.132 -15.552 -23.022 1.000 73.139 87 LYS A CA 1
ATOM 674 C C . LYS A 1 86 ? -22.185 -17.057 -23.293 1.000 70.086 87 LYS A C 1
ATOM 675 O O . LYS A 1 86 ? -23.080 -17.551 -23.986 1.000 68.140 87 LYS A O 1
ATOM 681 N N . THR A 1 87 ? -21.241 -17.784 -22.697 1.000 61.786 88 THR A N 1
ATOM 682 C CA . THR A 1 87 ? -21.080 -19.205 -22.955 1.000 67.323 88 THR A CA 1
ATOM 683 C C . THR A 1 87 ? -20.501 -19.872 -21.701 1.000 61.768 88 THR A C 1
ATOM 684 O O . THR A 1 87 ? -19.865 -19.199 -20.881 1.000 62.942 88 THR A O 1
ATOM 688 N N . PRO A 1 88 ? -20.780 -21.183 -21.470 1.000 60.694 89 PRO A N 1
ATOM 689 C CA . PRO A 1 88 ? -20.133 -21.949 -20.399 1.000 54.357 89 PRO A CA 1
ATOM 690 C C . PRO A 1 88 ? -18.623 -21.714 -20.320 1.000 53.583 89 PRO A C 1
ATOM 691 O O . PRO A 1 88 ? -17.927 -21.806 -21.332 1.000 54.270 89 PRO A O 1
ATOM 695 N N . ALA A 1 89 ? -18.134 -21.379 -19.117 1.000 48.795 90 ALA A N 1
ATOM 696 C CA . ALA A 1 89 ? -16.720 -21.125 -18.882 1.000 47.838 90 ALA A CA 1
ATOM 697 C C . ALA A 1 89 ? -16.245 -21.945 -17.685 1.000 49.498 90 ALA A C 1
ATOM 698 O O . ALA A 1 89 ? -16.885 -21.942 -16.636 1.000 57.954 90 ALA A O 1
ATOM 700 N N . TYR A 1 90 ? -15.103 -22.619 -17.860 1.000 44.901 91 TYR A N 1
ATOM 701 C CA . TYR A 1 90 ? -14.505 -23.514 -16.881 1.000 43.313 91 TYR A CA 1
ATOM 702 C C . TYR A 1 90 ? -13.122 -22.972 -16.516 1.000 41.997 91 TYR A C 1
ATOM 703 O O . TYR A 1 90 ? -12.252 -22.840 -17.386 1.000 40.401 91 TYR A O 1
ATOM 712 N N . VAL A 1 91 ? -12.959 -22.592 -15.240 1.000 44.012 92 VAL A N 1
ATOM 713 C CA . VAL A 1 91 ? -11.758 -21.903 -14.778 1.000 36.686 92 VAL A CA 1
ATOM 714 C C . VAL A 1 91 ? -10.968 -22.857 -13.889 1.000 37.955 92 VAL A C 1
ATOM 715 O O . VAL A 1 91 ? -11.513 -23.396 -12.928 1.000 41.183 92 VAL A O 1
ATOM 719 N N . GLU A 1 92 ? -9.680 -23.056 -14.210 1.000 36.343 93 GLU A N 1
ATOM 720 C CA . GLU A 1 92 ? -8.810 -23.923 -13.416 1.000 36.957 93 GLU A CA 1
ATOM 721 C C . GLU A 1 92 ? -7.459 -23.242 -13.202 1.000 36.715 93 GLU A C 1
ATOM 722 O O . GLU A 1 92 ? -7.206 -22.170 -13.749 1.000 36.557 93 GLU A O 1
ATOM 728 N N . SER A 1 93 ? -6.585 -23.876 -12.412 1.000 36.416 94 SER A N 1
ATOM 729 C CA . SER A 1 93 ? -5.316 -23.259 -12.068 1.000 38.117 94 SER A CA 1
ATOM 730 C C . SER A 1 93 ? -4.285 -23.485 -13.186 1.000 33.867 94 SER A C 1
ATOM 731 O O . SER A 1 93 ? -4.430 -24.383 -14.012 1.000 32.289 94 SER A O 1
ATOM 734 N N . ASP A 1 94 ? -3.193 -22.711 -13.164 1.000 31.971 95 ASP A N 1
ATOM 735 C CA . ASP A 1 94 ? -2.056 -22.908 -14.065 1.000 33.385 95 ASP A CA 1
ATOM 736 C C . ASP A 1 94 ? -1.370 -24.260 -13.806 1.000 31.542 95 ASP A C 1
ATOM 737 O O . ASP A 1 94 ? -0.755 -24.833 -14.703 1.000 32.095 95 ASP A O 1
ATOM 742 N N . LEU A 1 95 ? -1.486 -24.781 -12.582 1.000 30.746 96 LEU A N 1
ATOM 743 C CA . LEU A 1 95 ? -0.912 -26.076 -12.246 1.000 32.467 96 LEU A CA 1
ATOM 744 C C . LEU A 1 95 ? -1.667 -27.202 -12.963 1.000 30.463 96 LEU A C 1
ATOM 745 O O . LEU A 1 95 ? -1.030 -28.116 -13.493 1.000 28.873 96 LEU A O 1
ATOM 750 N N . LEU A 1 96 ? -3.013 -27.160 -12.965 1.000 30.933 97 LEU A N 1
ATOM 751 C CA . LEU A 1 96 ? -3.791 -28.189 -13.653 1.000 32.908 97 LEU A CA 1
ATOM 752 C C . LEU A 1 96 ? -3.575 -28.060 -15.164 1.000 32.041 97 LEU A C 1
ATOM 753 O O . LEU A 1 96 ? -3.570 -29.053 -15.893 1.000 32.166 97 LEU A O 1
ATOM 758 N N . ALA A 1 97 ? -3.347 -26.839 -15.637 1.000 29.691 98 ALA A N 1
ATOM 759 C CA . ALA A 1 97 ? -2.997 -26.673 -17.047 1.000 33.543 98 ALA A CA 1
ATOM 760 C C . ALA A 1 97 ? -1.718 -27.450 -17.390 1.000 34.769 98 ALA A C 1
ATOM 761 O O . ALA A 1 97 ? -1.647 -28.110 -18.432 1.000 31.184 98 ALA A O 1
ATOM 763 N N . ALA A 1 98 ? -0.707 -27.366 -16.513 1.000 31.167 99 ALA A N 1
ATOM 764 C CA . ALA A 1 98 ? 0.548 -28.074 -16.750 1.000 32.448 99 ALA A CA 1
ATOM 765 C C . ALA A 1 98 ? 0.297 -29.578 -16.756 1.000 34.344 99 ALA A C 1
ATOM 766 O O . ALA A 1 98 ? 0.704 -30.269 -17.696 1.000 35.553 99 ALA A O 1
ATOM 768 N N . ALA A 1 99 ? -0.422 -30.062 -15.732 1.000 34.792 100 ALA A N 1
ATOM 769 C CA . ALA A 1 99 ? -0.699 -31.488 -15.590 1.000 34.093 100 ALA A CA 1
ATOM 770 C C . ALA A 1 99 ? -1.430 -32.013 -16.829 1.000 32.671 100 ALA A C 1
ATOM 771 O O . ALA A 1 99 ? -1.007 -33.017 -17.439 1.000 34.286 100 ALA A O 1
ATOM 773 N N . ARG A 1 100 ? -2.549 -31.359 -17.186 1.000 30.133 101 ARG A N 1
ATOM 774 C CA . ARG A 1 100 ? -3.372 -31.862 -18.288 1.000 36.598 101 ARG A CA 1
ATOM 775 C C . ARG A 1 100 ? -2.657 -31.686 -19.625 1.000 38.034 101 ARG A C 1
ATOM 776 O O . ARG A 1 100 ? -2.806 -32.533 -20.510 1.000 40.389 101 ARG A O 1
ATOM 784 N N . GLY A 1 101 ? -1.924 -30.574 -19.773 1.000 33.895 102 GLY A N 1
ATOM 785 C CA . GLY A 1 101 ? -1.231 -30.291 -21.019 1.000 36.942 102 GLY A CA 1
ATOM 786 C C . GLY A 1 101 ? -0.069 -31.259 -21.238 1.000 38.222 102 GLY A C 1
ATOM 787 O O . GLY A 1 101 ? 0.182 -31.661 -22.371 1.000 34.963 102 GLY A O 1
ATOM 788 N N . LEU A 1 102 ? 0.611 -31.646 -20.146 1.000 31.978 103 LEU A N 1
ATOM 789 C CA . LEU A 1 102 ? 1.785 -32.505 -20.206 1.000 32.996 103 LEU A CA 1
ATOM 790 C C . LEU A 1 102 ? 1.418 -33.990 -20.222 1.000 33.081 103 LEU A C 1
ATOM 791 O O . LEU A 1 102 ? 2.158 -34.778 -20.800 1.000 36.266 103 LEU A O 1
ATOM 796 N N . PHE A 1 103 ? 0.302 -34.387 -19.591 1.000 30.287 104 PHE A N 1
ATOM 797 C CA . PHE A 1 103 ? 0.059 -35.804 -19.331 1.000 34.821 104 PHE A CA 1
ATOM 798 C C . PHE A 1 103 ? -1.220 -36.330 -19.975 1.000 37.881 104 PHE A C 1
ATOM 799 O O . PHE A 1 103 ? -1.372 -37.542 -20.130 1.000 40.867 104 PHE A O 1
ATOM 807 N N . GLN A 1 104 ? -2.150 -35.433 -20.332 1.000 36.854 105 GLN A N 1
ATOM 808 C CA . GLN A 1 104 ? -3.420 -35.864 -20.912 1.000 40.005 105 GLN A CA 1
ATOM 809 C C . GLN A 1 104 ? -4.209 -36.656 -19.865 1.000 41.521 105 GLN A C 1
ATOM 810 O O . GLN A 1 104 ? -4.686 -36.070 -18.890 1.000 39.791 105 GLN A O 1
ATOM 816 N N . HIS A 1 105 ? -4.326 -37.981 -20.075 1.000 39.180 106 HIS A N 1
ATOM 817 C CA . HIS A 1 105 ? -4.978 -38.896 -19.145 1.000 41.896 106 HIS A CA 1
ATOM 818 C C . HIS A 1 105 ? -4.013 -39.933 -18.564 1.000 40.359 106 HIS A C 1
ATOM 819 O O . HIS A 1 105 ? -4.460 -40.904 -17.966 1.000 46.351 106 HIS A O 1
ATOM 826 N N . ASP A 1 106 ? -2.704 -39.723 -18.708 1.000 39.118 107 ASP A N 1
ATOM 827 C CA . ASP A 1 106 ? -1.696 -40.554 -18.068 1.000 40.349 107 ASP A CA 1
ATOM 828 C C . ASP A 1 106 ? -1.276 -39.921 -16.741 1.000 45.314 107 ASP A C 1
ATOM 829 O O . ASP A 1 106 ? -1.510 -38.733 -16.544 1.000 38.583 107 ASP A O 1
ATOM 834 N N . SER A 1 107 ? -0.580 -40.700 -15.889 1.000 38.301 108 SER A N 1
ATOM 835 C CA . SER A 1 107 ? -0.099 -40.282 -14.576 1.000 38.315 108 SER A CA 1
ATOM 836 C C . SER A 1 107 ? 1.367 -39.881 -14.630 1.000 37.471 108 SER A C 1
ATOM 837 O O . SER A 1 107 ? 2.149 -40.492 -15.346 1.000 39.756 108 SER A O 1
ATOM 840 N N . GLY A 1 108 ? 1.747 -38.918 -13.790 1.000 36.378 109 GLY A N 1
ATOM 841 C CA . GLY A 1 108 ? 3.145 -38.573 -13.650 1.000 34.831 109 GLY A CA 1
ATOM 842 C C . GLY A 1 108 ? 3.318 -37.281 -12.860 1.000 34.550 109 GLY A C 1
ATOM 843 O O . GLY A 1 108 ? 2.363 -36.775 -12.253 1.000 30.018 109 GLY A O 1
ATOM 844 N N . ILE A 1 109 ? 4.560 -36.789 -12.860 1.000 32.439 110 ILE A N 1
ATOM 845 C CA . ILE A 1 109 ? 4.940 -35.619 -12.085 1.000 30.437 110 ILE A CA 1
ATOM 846 C C . ILE A 1 109 ? 5.045 -34.440 -13.063 1.000 35.174 110 ILE A C 1
ATOM 847 O O . ILE A 1 109 ? 5.854 -34.467 -13.991 1.000 34.521 110 ILE A O 1
ATOM 852 N N . ALA A 1 110 ? 4.196 -33.415 -12.884 1.000 33.494 111 ALA A N 1
ATOM 853 C CA . ALA A 1 110 ? 4.260 -32.232 -13.743 1.000 27.706 111 ALA A CA 1
ATOM 854 C C . ALA A 1 110 ? 4.891 -31.086 -12.962 1.000 33.021 111 ALA A C 1
ATOM 855 O O . ALA A 1 110 ? 4.488 -30.827 -11.819 1.000 31.207 111 ALA A O 1
ATOM 857 N N . CYS A 1 111 ? 5.873 -30.410 -13.590 1.000 28.473 112 CYS A N 1
ATOM 858 C CA . CYS A 1 111 ? 6.590 -29.323 -12.934 1.000 28.993 112 CYS A CA 1
ATOM 859 C C . CYS A 1 111 ? 6.558 -28.068 -13.808 1.000 32.477 112 CYS A C 1
ATOM 860 O O . CYS A 1 111 ? 6.602 -28.162 -15.032 1.000 29.154 112 CYS A O 1
ATOM 863 N N . ILE A 1 112 ? 6.460 -26.902 -13.162 1.000 30.135 113 ILE A N 1
ATOM 864 C CA . ILE A 1 112 ? 6.509 -25.604 -13.837 1.000 29.407 113 ILE A CA 1
ATOM 865 C C . ILE A 1 112 ? 7.779 -24.865 -13.378 1.000 28.641 113 ILE A C 1
ATOM 866 O O . ILE A 1 112 ? 8.001 -24.721 -12.183 1.000 30.191 113 ILE A O 1
ATOM 871 N N . LEU A 1 113 ? 8.616 -24.392 -14.309 1.000 26.776 114 LEU A N 1
ATOM 872 C CA . LEU A 1 113 ? 9.663 -23.450 -13.939 1.000 24.420 114 LEU A CA 1
ATOM 873 C C . LEU A 1 113 ? 9.419 -22.188 -14.766 1.000 30.624 114 LEU A C 1
ATOM 874 O O . LEU A 1 113 ? 9.683 -22.159 -15.978 1.000 31.347 114 LEU A O 1
ATOM 879 N N . GLY A 1 114 ? 8.836 -21.181 -14.106 1.000 2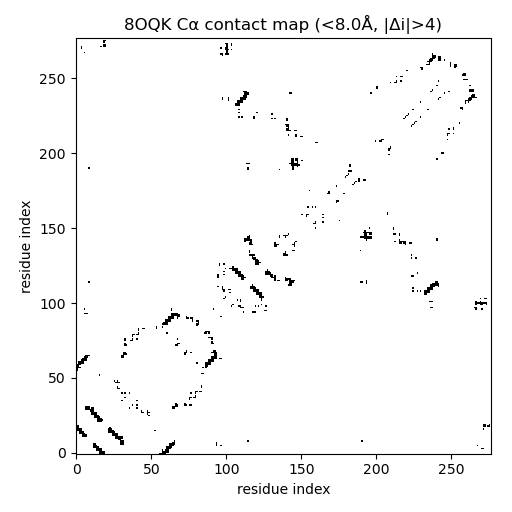5.812 115 GLY A N 1
ATOM 880 C CA . GLY A 1 114 ? 8.412 -19.929 -14.735 1.000 26.610 115 GLY A CA 1
ATOM 881 C C . GLY A 1 114 ? 8.776 -18.754 -13.819 1.000 27.959 115 GLY A C 1
ATOM 882 O O . GLY A 1 114 ? 9.856 -18.736 -13.218 1.000 28.719 115 GLY A O 1
ATOM 883 N N . THR A 1 115 ? 7.891 -17.764 -13.710 1.000 28.567 116 THR A N 1
ATOM 884 C CA . THR A 1 115 ? 8.111 -16.681 -12.758 1.000 25.790 116 THR A CA 1
ATOM 885 C C . THR A 1 115 ? 8.288 -17.279 -11.367 1.000 25.379 116 THR A C 1
ATOM 886 O O . THR A 1 115 ? 9.201 -16.927 -10.634 1.000 23.182 116 THR A O 1
ATOM 890 N N . GLY A 1 116 ? 7.361 -18.159 -10.985 1.000 23.761 117 GLY A N 1
ATOM 891 C CA . GLY A 1 116 ? 7.538 -18.999 -9.810 1.000 20.470 117 GLY A CA 1
ATOM 892 C C . GLY A 1 116 ? 7.773 -20.439 -10.270 1.000 29.793 117 GLY A C 1
ATOM 893 O O . GLY A 1 116 ? 8.013 -20.697 -11.462 1.000 25.816 117 GLY A O 1
ATOM 894 N N . SER A 1 117 ? 7.714 -21.385 -9.327 1.000 22.767 118 SER A N 1
ATOM 895 C CA . SER A 1 117 ? 7.824 -22.780 -9.707 1.000 26.604 118 SER A CA 1
ATOM 896 C C . SER A 1 117 ? 6.721 -23.578 -9.018 1.000 32.485 118 SER A C 1
ATOM 897 O O . SER A 1 117 ? 6.102 -23.099 -8.063 1.000 27.924 118 SER A O 1
ATOM 900 N N . ASN A 1 118 ? 6.447 -24.772 -9.547 1.000 26.143 119 ASN A N 1
ATOM 901 C CA . ASN A 1 118 ? 5.355 -25.564 -8.998 1.000 27.388 119 ASN A CA 1
ATOM 902 C C . ASN A 1 118 ? 5.572 -27.006 -9.430 1.000 29.671 119 ASN A C 1
ATOM 903 O O . ASN A 1 118 ? 6.381 -27.273 -10.335 1.000 29.840 119 ASN A O 1
ATOM 908 N N . SER A 1 119 ? 4.875 -27.923 -8.743 1.000 28.417 120 SER A N 1
ATOM 909 C CA . SER A 1 119 ? 4.998 -29.347 -9.033 1.000 33.697 120 SER A CA 1
ATOM 910 C C . SER A 1 119 ? 3.773 -30.067 -8.482 1.000 37.505 120 SER A C 1
ATOM 911 O O . SER A 1 119 ? 3.128 -29.558 -7.552 1.000 29.503 120 SER A O 1
ATOM 914 N N . CYS A 1 120 ? 3.439 -31.226 -9.077 1.000 30.472 121 CYS A N 1
ATOM 915 C CA . CYS A 1 120 ? 2.342 -32.026 -8.562 1.000 31.249 121 CYS A CA 1
ATOM 916 C C . CYS A 1 120 ? 2.475 -33.459 -9.060 1.000 34.588 121 CYS A C 1
ATOM 917 O O . CYS A 1 120 ? 3.214 -33.740 -9.997 1.000 29.165 121 CYS A O 1
ATOM 920 N N . PHE A 1 121 ? 1.758 -34.357 -8.394 1.000 31.436 122 PHE A N 1
ATOM 921 C CA . PHE A 1 121 ? 1.517 -35.680 -8.928 1.000 33.620 122 PHE A CA 1
ATOM 922 C C . PHE A 1 121 ? 0.114 -35.679 -9.509 1.000 32.755 122 PHE A C 1
ATOM 923 O O . PHE A 1 121 ? -0.839 -35.289 -8.841 1.000 34.028 122 PHE A O 1
ATOM 931 N N . TYR A 1 122 ? 0.003 -36.094 -10.769 1.000 32.190 123 TYR A N 1
ATOM 932 C CA . TYR A 1 122 ? -1.281 -36.084 -11.440 1.000 31.178 123 TYR A CA 1
ATOM 933 C C . TYR A 1 122 ? -1.637 -37.527 -11.796 1.000 39.288 123 TYR A C 1
ATOM 934 O O . TYR A 1 122 ? -0.813 -38.232 -12.375 1.000 34.918 123 TYR A O 1
ATOM 943 N N . ASP A 1 123 ? -2.844 -37.970 -11.416 1.000 38.960 124 ASP A N 1
ATOM 944 C CA . ASP A 1 123 ? -3.197 -39.375 -11.529 1.000 44.335 124 ASP A CA 1
ATOM 945 C C . ASP A 1 123 ? -3.890 -39.646 -12.871 1.000 47.465 124 ASP A C 1
ATOM 946 O O . ASP A 1 123 ? -4.524 -40.676 -13.033 1.000 46.248 124 ASP A O 1
ATOM 951 N N . GLY A 1 124 ? -3.796 -38.713 -13.826 1.000 44.319 125 GLY A N 1
ATOM 952 C CA . GLY A 1 124 ? -4.467 -38.845 -15.109 1.000 46.039 125 GLY A CA 1
ATOM 953 C C . GLY A 1 124 ? -5.842 -38.172 -15.132 1.000 50.182 125 GLY A C 1
ATOM 954 O O . GLY A 1 124 ? -6.434 -38.014 -16.199 1.000 47.257 125 GLY A O 1
ATOM 955 N N . HIS A 1 125 ? -6.338 -37.757 -13.956 1.000 43.981 126 HIS A N 1
ATOM 956 C CA . HIS A 1 125 ? -7.638 -37.100 -13.856 1.000 49.163 126 HIS A CA 1
ATOM 957 C C . HIS A 1 125 ? -7.596 -35.865 -12.956 1.000 49.684 126 HIS A C 1
ATOM 958 O O . HIS A 1 125 ? -8.141 -34.831 -13.335 1.000 42.157 126 HIS A O 1
ATOM 965 N N . VAL A 1 126 ? -6.949 -35.994 -11.785 1.000 39.358 127 VAL A N 1
ATOM 966 C CA . VAL A 1 126 ? -6.847 -34.949 -10.777 1.000 39.438 127 VAL A CA 1
ATOM 967 C C . VAL A 1 126 ? -5.410 -34.855 -10.254 1.000 36.513 127 VAL A C 1
ATOM 968 O O . VAL A 1 126 ? -4.613 -35.787 -10.354 1.000 37.044 127 VAL A O 1
ATOM 972 N N . ILE A 1 127 ? -5.094 -33.700 -9.668 1.000 37.835 128 ILE A N 1
ATOM 973 C CA . ILE A 1 127 ? -3.865 -33.522 -8.912 1.000 36.803 128 ILE A CA 1
ATOM 974 C C . ILE A 1 127 ? -4.053 -34.211 -7.560 1.000 35.472 128 ILE A C 1
ATOM 975 O O . ILE A 1 127 ? -5.005 -33.932 -6.860 1.000 3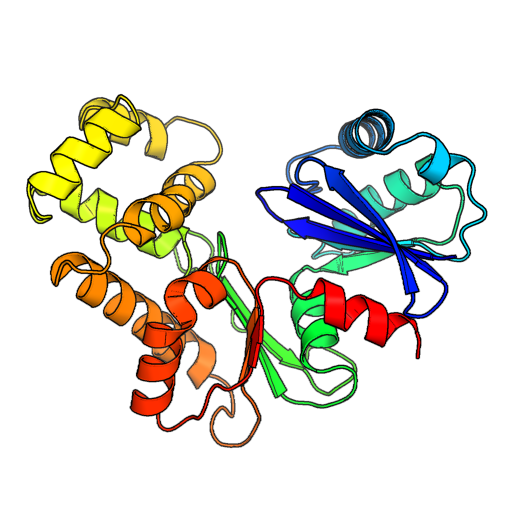6.279 128 ILE A O 1
ATOM 980 N N . VAL A 1 128 ? -3.147 -35.122 -7.205 1.000 35.664 129 VAL A N 1
ATOM 981 C CA . VAL A 1 128 ? -3.294 -35.943 -6.015 1.000 39.213 129 VAL A CA 1
ATOM 982 C C . VAL A 1 128 ? -2.389 -35.411 -4.913 1.000 39.991 129 VAL A C 1
ATOM 983 O O . VAL A 1 128 ? -2.608 -35.674 -3.741 1.000 44.421 129 VAL A O 1
ATOM 987 N N . LYS A 1 129 ? -1.357 -34.670 -5.290 1.000 33.305 130 LYS A N 1
ATOM 988 C CA . LYS A 1 129 ? -0.357 -34.251 -4.328 1.000 36.318 130 LYS A CA 1
ATOM 989 C C . LYS A 1 129 ? 0.326 -33.012 -4.893 1.000 36.956 130 LYS A C 1
ATOM 990 O O . LYS A 1 129 ? 0.581 -32.940 -6.094 1.000 32.403 130 LYS A O 1
ATOM 996 N N . ASN A 1 130 ? 0.639 -32.054 -4.018 1.000 33.630 131 ASN A N 1
ATOM 997 C CA . ASN A 1 130 ? 1.168 -30.802 -4.519 1.000 35.345 131 ASN A CA 1
ATOM 998 C C . ASN A 1 130 ? 2.102 -30.187 -3.473 1.000 32.297 131 ASN A C 1
ATOM 999 O O . ASN A 1 130 ? 1.647 -29.550 -2.531 1.000 35.143 131 ASN A O 1
ATOM 1004 N N . VAL A 1 131 ? 3.412 -30.371 -3.636 1.000 28.481 132 VAL A N 1
ATOM 1005 C CA . VAL A 1 131 ? 4.356 -29.767 -2.696 1.000 25.143 132 VAL A CA 1
ATOM 1006 C C . VAL A 1 131 ? 4.174 -28.240 -2.711 1.000 30.749 132 VAL A C 1
ATOM 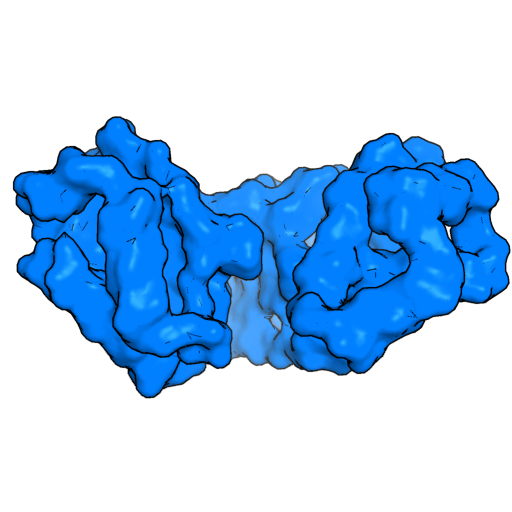1007 O O . VAL A 1 131 ? 4.093 -27.651 -3.795 1.000 27.853 132 VAL A O 1
ATOM 1011 N N . ARG A 1 132 ? 4.171 -27.576 -1.529 1.000 28.135 133 ARG A N 1
ATOM 1012 C CA . ARG A 1 132 ? 3.940 -26.132 -1.561 1.000 30.043 133 ARG A CA 1
ATOM 1013 C C . ARG A 1 132 ? 5.169 -25.429 -2.116 1.000 28.390 133 ARG A C 1
ATOM 1014 O O . ARG A 1 132 ? 6.267 -25.573 -1.562 1.000 27.324 133 ARG A O 1
ATOM 1022 N N . ALA A 1 133 ? 4.955 -24.577 -3.123 1.000 27.237 134 ALA A N 1
ATOM 1023 C CA . ALA A 1 133 ? 6.089 -23.877 -3.735 1.000 28.356 134 ALA A CA 1
ATOM 1024 C C . ALA A 1 133 ? 6.659 -22.840 -2.761 1.000 25.802 134 ALA A C 1
ATOM 1025 O O . ALA A 1 133 ? 7.873 -22.750 -2.601 1.000 28.724 134 ALA A O 1
ATOM 1027 N N . GLY A 1 134 ? 5.778 -22.066 -2.097 1.000 25.510 135 GLY A N 1
ATOM 1028 C CA . GLY A 1 134 ? 6.222 -21.163 -1.034 1.000 27.344 135 GLY A CA 1
ATOM 1029 C C . GLY A 1 134 ? 6.419 -19.700 -1.442 1.000 28.373 135 GLY A C 1
ATOM 1030 O O . GLY A 1 134 ? 6.601 -18.857 -0.570 1.000 28.376 135 GLY A O 1
ATOM 1031 N N . GLY A 1 135 ? 6.380 -19.394 -2.750 1.000 30.906 136 GLY A N 1
ATOM 1032 C CA . GLY A 1 135 ? 6.442 -18.005 -3.214 1.000 27.478 136 GLY A CA 1
ATOM 1033 C C . GLY A 1 135 ? 7.890 -17.540 -3.304 1.000 28.231 136 GLY A C 1
ATOM 1034 O O . GLY A 1 135 ? 8.817 -18.284 -2.957 1.000 25.892 136 GLY A O 1
ATOM 1035 N N . TYR A 1 136 ? 8.091 -16.304 -3.749 1.000 23.597 137 TYR A N 1
ATOM 1036 C CA . TYR A 1 136 ? 9.427 -15.895 -4.201 1.000 27.409 137 TYR A CA 1
ATOM 1037 C C . TYR A 1 136 ? 10.409 -15.717 -3.041 1.000 24.797 137 TYR A C 1
ATOM 1038 O O . TYR A 1 136 ? 11.620 -15.756 -3.242 1.000 26.322 137 TYR A O 1
ATOM 1047 N N . ILE A 1 137 ? 9.903 -15.482 -1.829 1.000 25.483 138 ILE A N 1
ATOM 1048 C CA . ILE A 1 137 ? 10.802 -15.270 -0.692 1.000 22.305 138 ILE A CA 1
ATOM 1049 C C . ILE A 1 137 ? 11.132 -16.614 -0.019 1.000 26.017 138 ILE A C 1
ATOM 1050 O O . ILE A 1 137 ? 12.293 -16.911 0.244 1.000 25.448 138 ILE A O 1
ATOM 1055 N N . LEU A 1 138 ? 10.100 -17.421 0.287 1.000 25.757 139 LEU A N 1
ATOM 1056 C CA . LEU A 1 138 ? 10.254 -18.624 1.089 1.000 24.439 139 LEU A CA 1
ATOM 1057 C C . LEU A 1 138 ? 10.440 -19.863 0.213 1.000 29.264 139 LEU A C 1
ATOM 1058 O O . LEU A 1 138 ? 10.525 -20.971 0.734 1.000 29.275 139 LEU A O 1
ATOM 1063 N N . GLY A 1 139 ? 10.405 -19.735 -1.111 1.000 26.831 140 GLY A N 1
ATOM 1064 C CA . GLY A 1 139 ? 10.515 -20.960 -1.911 1.000 24.573 140 GLY A CA 1
ATOM 1065 C C . GLY A 1 139 ? 10.640 -20.655 -3.402 1.000 25.194 140 GLY A C 1
ATOM 1066 O O . GLY A 1 139 ? 11.472 -19.847 -3.786 1.000 24.814 140 GLY A O 1
ATOM 1067 N N . ASP A 1 140 ? 9.782 -21.273 -4.230 1.000 23.637 141 ASP A N 1
ATOM 1068 C CA . ASP A 1 140 ? 9.846 -21.114 -5.679 1.000 26.843 141 ASP A CA 1
ATOM 1069 C C . ASP A 1 140 ? 11.249 -21.474 -6.148 1.000 22.569 141 ASP A C 1
ATOM 1070 O O . ASP A 1 140 ? 11.797 -20.816 -7.039 1.000 23.953 141 ASP A O 1
ATOM 1075 N N . GLU A 1 141 ? 11.795 -22.557 -5.580 1.000 22.528 142 GLU A N 1
ATOM 1076 C CA . GLU A 1 141 ? 13.116 -23.037 -5.993 1.000 26.148 142 GLU A CA 1
ATOM 1077 C C . GLU A 1 141 ? 13.159 -23.263 -7.512 1.000 26.798 142 GLU A C 1
ATOM 1078 O O . GLU A 1 141 ? 12.210 -23.785 -8.100 1.000 24.855 142 GLU A O 1
ATOM 1084 N N . GLY A 1 142 ? 14.278 -22.898 -8.148 1.000 24.979 143 GLY A N 1
ATOM 1085 C CA . GLY A 1 142 ? 14.446 -23.172 -9.569 1.000 25.536 143 GLY A CA 1
ATOM 1086 C C . GLY A 1 142 ? 13.665 -22.199 -10.466 1.000 26.144 143 GLY A C 1
ATOM 1087 O O . GLY A 1 142 ? 13.714 -22.314 -11.695 1.000 27.375 143 GLY A O 1
ATOM 1088 N N . SER A 1 143 ? 12.927 -21.236 -9.882 1.000 23.984 144 SER A N 1
ATOM 1089 C CA . SER A 1 143 ? 12.113 -20.315 -10.700 1.000 24.336 144 SER A CA 1
ATOM 1090 C C . SER A 1 143 ? 12.973 -19.161 -11.232 1.000 24.600 144 SER A C 1
ATOM 1091 O O . SER A 1 143 ? 14.067 -18.950 -10.730 1.000 28.611 144 SER A O 1
ATOM 1094 N N . GLY A 1 144 ? 12.440 -18.382 -12.201 1.000 22.344 145 GLY A N 1
ATOM 1095 C CA . GLY A 1 144 ? 13.048 -17.119 -12.597 1.000 22.568 145 GLY A CA 1
ATOM 1096 C C . GLY A 1 144 ? 13.325 -16.207 -11.395 1.000 28.290 145 GLY A C 1
ATOM 1097 O O . GLY A 1 144 ? 14.396 -15.615 -11.299 1.000 26.658 145 GLY A O 1
ATOM 1098 N N . ALA A 1 145 ? 12.379 -16.102 -10.454 1.000 21.491 146 ALA A N 1
ATOM 1099 C CA . ALA A 1 145 ? 12.559 -15.162 -9.351 1.000 22.901 146 ALA A CA 1
ATOM 1100 C C . ALA A 1 145 ? 13.682 -15.651 -8.431 1.000 28.054 146 ALA A C 1
ATOM 1101 O O . ALA A 1 145 ? 14.457 -14.839 -7.911 1.000 24.864 146 ALA A O 1
ATOM 1103 N N . ALA A 1 146 ? 13.792 -16.980 -8.242 1.000 25.827 147 ALA A N 1
ATOM 1104 C CA . ALA A 1 146 ? 14.867 -17.523 -7.409 1.000 25.701 147 ALA A CA 1
ATOM 1105 C C . ALA A 1 146 ? 16.228 -17.197 -8.033 1.000 25.862 147 ALA A C 1
ATOM 1106 O O . ALA A 1 146 ? 17.181 -16.881 -7.313 1.000 23.187 147 ALA A O 1
ATOM 1108 N N . LEU A 1 147 ? 16.319 -17.311 -9.370 1.000 26.744 148 LEU A N 1
ATOM 1109 C CA . LEU A 1 147 ? 17.546 -16.975 -10.084 1.000 29.111 148 LEU A CA 1
ATOM 1110 C C . LEU A 1 147 ? 17.886 -15.510 -9.821 1.000 27.959 148 LEU A C 1
ATOM 1111 O O . LEU A 1 147 ? 19.044 -15.197 -9.516 1.000 26.074 148 LEU A O 1
ATOM 1116 N N . GLY A 1 148 ? 16.892 -14.632 -10.075 1.000 26.548 149 GLY A N 1
ATOM 1117 C CA . GLY A 1 148 ? 17.047 -13.192 -9.956 1.000 24.521 149 GLY A CA 1
ATOM 1118 C C . GLY A 1 148 ? 17.439 -12.821 -8.528 1.000 27.971 149 GLY A C 1
ATOM 1119 O O . GLY A 1 148 ? 18.283 -11.962 -8.305 1.000 26.954 149 GLY A O 1
ATOM 1120 N N . LYS A 1 149 ? 16.829 -13.493 -7.554 1.000 23.288 150 LYS A N 1
ATOM 1121 C CA . LYS A 1 149 ? 17.131 -13.221 -6.156 1.000 25.609 150 LYS A CA 1
ATOM 1122 C C . LYS A 1 149 ? 18.605 -13.518 -5.831 1.000 28.432 150 LYS A C 1
ATOM 1123 O O . LYS A 1 149 ? 19.294 -12.685 -5.240 1.000 24.382 150 LYS A O 1
ATOM 1129 N N . GLN A 1 150 ? 19.125 -14.690 -6.234 1.000 26.714 151 GLN A N 1
ATOM 1130 C CA . GLN A 1 150 ? 20.529 -15.000 -5.980 1.000 32.743 151 GLN A CA 1
ATOM 1131 C C . GLN A 1 150 ? 21.478 -14.084 -6.779 1.000 26.032 151 GLN A C 1
ATOM 1132 O O . GLN A 1 150 ? 22.472 -13.580 -6.253 1.000 22.746 151 GLN A O 1
ATOM 1138 N N . PHE A 1 151 ? 21.147 -13.833 -8.043 1.000 22.703 152 PHE A N 1
ATOM 1139 C CA . PHE A 1 151 ? 21.970 -12.961 -8.880 1.000 26.818 152 PHE A CA 1
ATOM 1140 C C . PHE A 1 151 ? 22.097 -11.579 -8.222 1.000 25.087 152 PHE A C 1
ATOM 1141 O O . PHE A 1 151 ? 23.210 -11.070 -8.044 1.000 27.098 152 PHE A O 1
ATOM 1149 N N . LEU A 1 152 ? 20.954 -10.967 -7.866 1.000 22.930 153 LEU A N 1
ATOM 1150 C CA . LEU A 1 152 ? 20.965 -9.618 -7.305 1.000 22.853 153 LEU A CA 1
ATOM 1151 C C . LEU A 1 152 ? 21.636 -9.592 -5.925 1.000 22.133 153 LEU A C 1
ATOM 1152 O O . LEU A 1 152 ? 22.292 -8.614 -5.575 1.000 26.739 153 LEU A O 1
ATOM 1157 N N . SER A 1 153 ? 21.467 -10.659 -5.139 1.000 23.969 154 SER A N 1
ATOM 1158 C CA . SER A 1 153 ? 22.222 -10.834 -3.898 1.000 27.224 154 SER A CA 1
ATOM 1159 C C . SER A 1 153 ? 23.743 -10.752 -4.142 1.000 27.820 154 SER A C 1
ATOM 1160 O O . SER A 1 153 ? 24.490 -10.080 -3.415 1.000 23.419 154 SER A O 1
ATOM 1163 N N . ASP A 1 154 ? 24.204 -11.452 -5.188 1.000 23.079 155 ASP A N 1
ATOM 1164 C CA . ASP A 1 154 ? 25.592 -11.463 -5.609 1.000 23.677 155 ASP A CA 1
ATOM 1165 C C . ASP A 1 154 ? 26.013 -10.099 -6.154 1.000 22.955 155 ASP A C 1
ATOM 1166 O O . ASP A 1 154 ? 27.139 -9.682 -5.915 1.000 30.512 155 ASP A O 1
ATOM 1171 N N . VAL A 1 155 ? 25.134 -9.432 -6.917 1.000 22.321 156 VAL A N 1
ATOM 1172 C CA . VAL A 1 155 ? 25.457 -8.114 -7.443 1.000 25.041 156 VAL A CA 1
ATOM 1173 C C . VAL A 1 155 ? 25.765 -7.169 -6.275 1.000 26.233 156 VAL A C 1
ATOM 1174 O O . VAL A 1 155 ? 26.754 -6.423 -6.292 1.000 26.374 156 VAL A O 1
ATOM 1178 N N . LEU A 1 156 ? 24.887 -7.154 -5.266 1.000 24.025 157 LEU A N 1
ATOM 1179 C CA . LEU A 1 156 ? 25.079 -6.211 -4.168 1.000 25.520 157 LEU A CA 1
ATOM 1180 C C . LEU A 1 156 ? 26.353 -6.537 -3.375 1.000 29.289 157 LEU A C 1
ATOM 1181 O O . LEU A 1 156 ? 26.959 -5.625 -2.789 1.000 28.409 157 LEU A O 1
ATOM 1186 N N . LYS A 1 157 ? 26.732 -7.830 -3.312 1.000 24.431 158 LYS A N 1
ATOM 1187 C CA . LYS A 1 157 ? 27.938 -8.224 -2.575 1.000 25.112 158 LYS A CA 1
ATOM 1188 C C . LYS A 1 157 ? 29.196 -8.087 -3.439 1.000 26.635 158 LYS A C 1
ATOM 1189 O O . LYS A 1 157 ? 30.296 -8.355 -2.940 1.000 29.687 158 LYS A O 1
ATOM 1195 N N . LYS A 1 158 ? 29.026 -7.724 -4.733 1.000 24.721 159 LYS A N 1
ATOM 1196 C CA . LYS A 1 158 ? 30.130 -7.596 -5.692 1.000 32.856 159 LYS A CA 1
ATOM 1197 C C . LYS A 1 158 ? 30.784 -8.956 -6.015 1.000 27.501 159 LYS A C 1
ATOM 1198 O O . LYS A 1 158 ? 31.925 -8.999 -6.484 1.000 28.249 159 LYS A O 1
ATOM 1204 N N . LEU A 1 159 ? 30.021 -10.053 -5.909 1.000 26.251 160 LEU A N 1
ATOM 1205 C CA . LEU A 1 159 ? 30.564 -11.405 -6.056 1.000 27.529 160 LEU A CA 1
ATOM 1206 C C . LEU A 1 159 ? 30.440 -11.865 -7.511 1.000 32.688 160 LEU A C 1
ATOM 1207 O O . LEU A 1 159 ? 31.253 -12.669 -7.979 1.000 37.284 160 LEU A O 1
ATOM 1212 N N . ALA A 1 160 ? 29.485 -11.280 -8.255 1.000 27.351 161 ALA A N 1
ATOM 1213 C CA . ALA A 1 160 ? 29.265 -11.618 -9.660 1.000 28.073 161 ALA A CA 1
ATOM 1214 C C . ALA A 1 160 ? 30.396 -11.036 -10.514 1.000 26.965 161 ALA A C 1
ATOM 1215 O O . ALA A 1 160 ? 31.063 -10.076 -10.116 1.000 30.198 161 ALA A O 1
ATOM 1217 N N . PRO A 1 161 ? 30.613 -11.559 -11.745 1.000 26.578 162 PRO A N 1
ATOM 1218 C CA . PRO A 1 161 ? 31.600 -10.981 -12.659 1.000 27.723 162 PRO A CA 1
ATOM 1219 C C . PRO A 1 161 ? 31.268 -9.509 -12.951 1.000 32.437 162 PRO A C 1
ATOM 1220 O O . PRO A 1 161 ? 30.104 -9.138 -13.108 1.000 25.630 162 PRO A O 1
ATOM 1224 N N . GLN A 1 162 ? 32.306 -8.673 -13.060 1.000 28.481 163 GLN A N 1
ATOM 1225 C CA . GLN A 1 162 ? 32.069 -7.248 -13.238 1.000 32.533 163 GLN A CA 1
ATOM 1226 C C . GLN A 1 162 ? 31.260 -7.006 -14.517 1.000 32.619 163 GLN A C 1
ATOM 1227 O O . GLN A 1 162 ? 30.375 -6.152 -14.548 1.000 33.701 163 GLN A O 1
ATOM 1233 N N . VAL A 1 163 ? 31.592 -7.720 -15.599 1.000 29.654 164 VAL A N 1
ATOM 1234 C CA . VAL A 1 163 ? 30.871 -7.563 -16.855 1.000 31.399 164 VAL A CA 1
ATOM 1235 C C . VAL A 1 163 ? 29.348 -7.666 -16.647 1.000 29.336 164 VAL A C 1
ATOM 1236 O O . VAL A 1 163 ? 28.592 -6.887 -17.238 1.000 30.346 164 VAL A O 1
ATOM 1240 N N . LEU A 1 164 ? 28.896 -8.653 -15.855 1.000 27.805 165 LEU A N 1
ATOM 1241 C CA . LEU A 1 164 ? 27.488 -8.911 -15.589 1.000 31.922 165 LEU A CA 1
ATOM 1242 C C . LEU A 1 164 ? 26.896 -7.770 -14.773 1.000 29.098 165 LEU A C 1
ATOM 1243 O O . LEU A 1 164 ? 25.751 -7.396 -15.002 1.000 29.744 165 LEU A O 1
ATOM 1248 N N . ILE A 1 165 ? 27.646 -7.312 -13.760 1.000 30.629 166 ILE A N 1
ATOM 1249 C CA . ILE A 1 165 ? 27.184 -6.249 -12.887 1.000 30.482 166 ILE A CA 1
ATOM 1250 C C . ILE A 1 165 ? 26.993 -4.964 -13.700 1.000 30.150 166 ILE A C 1
ATOM 1251 O O . ILE A 1 165 ? 25.946 -4.336 -13.615 1.000 30.301 166 ILE A O 1
ATOM 1256 N N . ASP A 1 166 ? 27.987 -4.605 -14.513 1.000 27.654 167 ASP A N 1
ATOM 1257 C CA . ASP A 1 166 ? 27.954 -3.394 -15.325 1.000 28.022 167 ASP A CA 1
ATOM 1258 C C . ASP A 1 166 ? 26.788 -3.468 -16.307 1.000 29.884 167 ASP A C 1
ATOM 1259 O O . ASP A 1 166 ? 26.047 -2.488 -16.462 1.000 35.925 167 ASP A O 1
ATOM 1264 N N . ASP A 1 167 ? 26.645 -4.621 -16.982 1.000 28.506 168 ASP A N 1
ATOM 1265 C CA . ASP A 1 167 ? 25.604 -4.805 -17.976 1.000 29.527 168 ASP A CA 1
ATOM 1266 C C . ASP A 1 167 ? 24.222 -4.715 -17.314 1.000 31.695 168 ASP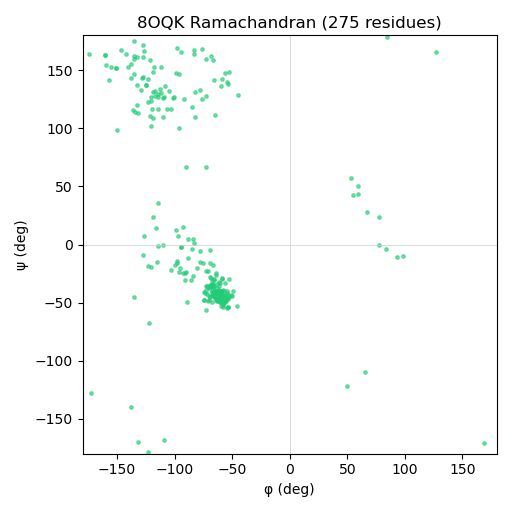 A C 1
ATOM 1267 O O . ASP A 1 167 ? 23.308 -4.145 -17.901 1.000 29.371 168 ASP A O 1
ATOM 1272 N N . PHE A 1 168 ? 24.074 -5.308 -16.117 1.000 26.988 169 PHE A N 1
ATOM 1273 C CA . PHE A 1 168 ? 22.827 -5.284 -15.370 1.000 30.432 169 PHE A CA 1
ATOM 1274 C C . PHE A 1 168 ? 22.454 -3.830 -15.050 1.000 32.513 169 PHE A C 1
ATOM 1275 O O . PHE A 1 168 ? 21.348 -3.401 -15.366 1.000 29.796 169 PHE A O 1
ATOM 1283 N N . PHE A 1 169 ? 23.412 -3.052 -14.516 1.000 28.639 170 PHE A N 1
ATOM 1284 C CA . PHE A 1 169 ? 23.120 -1.701 -14.080 1.000 30.239 170 PHE A CA 1
ATOM 1285 C C . PHE A 1 169 ? 22.777 -0.833 -15.283 1.000 36.823 170 PHE A C 1
ATOM 1286 O O . PHE A 1 169 ? 21.912 0.040 -15.208 1.000 32.559 170 PHE A O 1
ATOM 1294 N N . GLU A 1 170 ? 23.465 -1.085 -16.394 1.000 32.325 171 GLU A N 1
ATOM 1295 C CA . GLU A 1 170 ? 23.245 -0.275 -17.567 1.000 35.507 171 GLU A CA 1
ATOM 1296 C C . GLU A 1 170 ? 21.919 -0.633 -18.232 1.000 36.847 171 GLU A C 1
ATOM 1297 O O . GLU A 1 170 ? 21.163 0.268 -18.607 1.000 36.439 171 GLU A O 1
ATOM 1303 N N . LYS A 1 171 ? 21.668 -1.935 -18.424 1.000 32.995 172 LYS A N 1
ATOM 1304 C CA . LYS A 1 171 ? 20.480 -2.377 -19.139 1.000 39.706 172 LYS A CA 1
ATOM 1305 C C . LYS A 1 171 ? 19.225 -1.877 -18.419 1.000 34.055 172 LYS A C 1
ATOM 1306 O O . LYS A 1 171 ? 18.303 -1.438 -19.082 1.000 38.663 172 LYS A O 1
ATOM 1312 N N . TYR A 1 172 ? 19.192 -1.987 -17.082 1.000 31.861 173 TYR A N 1
ATOM 1313 C CA . TYR A 1 172 ? 18.011 -1.689 -16.272 1.000 35.457 173 TYR A CA 1
ATOM 1314 C C . TYR A 1 172 ? 18.031 -0.251 -15.750 1.000 38.476 173 TYR A C 1
ATOM 1315 O O . TYR A 1 172 ? 17.063 0.157 -15.111 1.000 40.250 173 TYR A O 1
ATOM 1324 N N . ASP A 1 173 ? 19.108 0.507 -16.047 1.000 33.555 174 ASP A N 1
ATOM 1325 C CA . ASP A 1 173 ? 19.263 1.877 -15.585 1.000 34.144 174 ASP A CA 1
ATOM 1326 C C . ASP A 1 173 ? 19.094 1.942 -14.062 1.000 39.820 174 ASP A C 1
ATOM 1327 O O . ASP A 1 173 ? 18.226 2.637 -13.546 1.000 38.550 174 ASP A O 1
ATOM 1332 N N . LEU A 1 174 ? 19.927 1.179 -13.346 1.000 34.157 175 LEU A N 1
ATOM 1333 C CA . LEU A 1 174 ? 19.854 1.010 -11.904 1.000 37.996 175 LEU A CA 1
ATOM 1334 C C . LEU A 1 174 ? 21.224 1.302 -11.291 1.000 41.458 175 LEU A C 1
ATOM 1335 O O . LEU A 1 174 ? 22.242 1.320 -11.974 1.000 37.882 175 LEU A O 1
ATOM 1340 N N . THR A 1 175 ? 21.216 1.559 -9.985 1.000 41.298 176 THR A N 1
ATOM 1341 C CA . THR A 1 175 ? 22.385 1.576 -9.126 1.000 35.816 176 THR A CA 1
ATOM 1342 C C . THR A 1 175 ? 22.048 0.645 -7.957 1.000 39.107 176 THR A C 1
ATOM 1343 O O . THR A 1 175 ? 20.900 0.174 -7.861 1.000 36.235 176 THR A O 1
ATOM 1347 N N . PRO A 1 176 ? 23.015 0.316 -7.065 1.000 38.520 177 PRO A N 1
ATOM 1348 C CA . PRO A 1 176 ? 22.728 -0.540 -5.905 1.000 36.564 177 PRO A CA 1
ATOM 1349 C C . PRO A 1 176 ? 21.560 -0.004 -5.076 1.000 37.401 177 PRO A C 1
ATOM 1350 O O . PRO A 1 176 ? 20.641 -0.739 -4.701 1.000 35.054 177 PRO A O 1
ATOM 1354 N N . HIS A 1 177 ? 21.566 1.307 -4.861 1.000 33.043 178 HIS A N 1
ATOM 1355 C CA . HIS A 1 177 ? 20.500 1.956 -4.124 1.000 38.075 178 HIS A CA 1
ATOM 1356 C C . HIS A 1 177 ? 19.149 1.769 -4.824 1.000 38.902 178 HIS A C 1
ATOM 1357 O O . HIS A 1 177 ? 18.141 1.491 -4.164 1.000 36.185 178 HIS A O 1
ATOM 1364 N N . ASP A 1 178 ? 19.111 1.964 -6.151 1.000 32.885 179 ASP A N 1
ATOM 1365 C CA . ASP A 1 178 ? 17.851 1.840 -6.878 1.000 35.743 179 ASP A CA 1
ATOM 1366 C C . ASP A 1 178 ? 17.332 0.397 -6.862 1.000 32.467 179 ASP A C 1
ATOM 1367 O O . ASP A 1 178 ? 16.119 0.214 -6.885 1.000 39.566 179 ASP A O 1
ATOM 1372 N N . VAL A 1 179 ? 18.238 -0.608 -6.881 1.000 31.001 180 VAL A N 1
ATOM 1373 C CA . VAL A 1 179 ? 17.905 -2.026 -6.728 1.000 33.812 180 VAL A CA 1
ATOM 1374 C C . VAL A 1 179 ? 17.100 -2.254 -5.437 1.000 34.574 180 VAL A C 1
ATOM 1375 O O . VAL A 1 179 ? 16.113 -2.996 -5.428 1.000 27.886 180 VAL A O 1
ATOM 1379 N N . MET A 1 180 ? 17.550 -1.652 -4.331 1.000 28.649 181 MET A N 1
ATOM 1380 C CA . MET A 1 180 ? 16.917 -1.874 -3.035 1.000 32.506 181 MET A CA 1
ATOM 1381 C C . MET A 1 180 ? 15.510 -1.293 -3.137 1.000 30.923 181 MET A C 1
ATOM 1382 O O . MET A 1 180 ? 14.503 -1.889 -2.727 1.000 30.560 181 MET A O 1
ATOM 1387 N N . ASP A 1 181 ? 15.452 -0.106 -3.735 1.000 31.126 182 ASP A N 1
ATOM 1388 C CA . ASP A 1 181 ? 14.178 0.568 -3.893 1.000 30.371 182 ASP A CA 1
ATOM 1389 C C . ASP A 1 181 ? 13.179 -0.292 -4.684 1.000 34.407 182 ASP A C 1
ATOM 1390 O O . ASP A 1 181 ? 12.050 -0.504 -4.237 1.000 32.255 182 ASP A O 1
ATOM 1395 N N . VAL A 1 182 ? 13.600 -0.828 -5.841 1.000 28.141 183 VAL A N 1
ATOM 1396 C CA . VAL A 1 182 ? 12.743 -1.662 -6.678 1.000 30.454 183 VAL A CA 1
ATOM 1397 C C . VAL A 1 182 ? 12.259 -2.883 -5.898 1.000 31.237 183 VAL A C 1
ATOM 1398 O O . VAL A 1 182 ? 11.070 -3.207 -5.918 1.000 30.650 183 VAL A O 1
ATOM 1402 N N . VAL A 1 183 ? 13.194 -3.573 -5.225 1.000 27.070 184 VAL A N 1
ATOM 1403 C CA . VAL A 1 183 ? 12.878 -4.858 -4.614 1.000 26.996 184 VAL A CA 1
ATOM 1404 C C . VAL A 1 183 ? 11.984 -4.651 -3.386 1.000 26.827 184 VAL A C 1
ATOM 1405 O O . VAL A 1 183 ? 11.024 -5.395 -3.196 1.000 27.532 184 VAL A O 1
ATOM 1409 N N . TYR A 1 184 ? 12.303 -3.638 -2.564 1.000 26.418 185 TYR A N 1
ATOM 1410 C CA . TYR A 1 184 ? 11.684 -3.460 -1.248 1.000 29.297 185 TYR A CA 1
ATOM 1411 C C . TYR A 1 184 ? 10.502 -2.493 -1.277 1.000 36.418 185 TYR A C 1
ATOM 1412 O O . TYR A 1 184 ? 9.681 -2.547 -0.365 1.000 29.658 185 TYR A O 1
ATOM 1421 N N . ASN A 1 185 ? 10.398 -1.620 -2.291 1.000 32.907 186 ASN A N 1
ATOM 1422 C CA . ASN A 1 185 ? 9.407 -0.550 -2.189 1.000 33.847 186 ASN A CA 1
ATOM 1423 C C . ASN A 1 185 ? 8.463 -0.452 -3.384 1.000 39.351 186 ASN A C 1
ATOM 1424 O O . ASN A 1 185 ? 7.565 0.373 -3.339 1.000 46.128 186 ASN A O 1
ATOM 1429 N N . ARG A 1 186 ? 8.721 -1.184 -4.471 1.000 40.021 187 ARG A N 1
ATOM 1430 C CA . ARG A 1 186 ? 7.964 -0.996 -5.700 1.000 39.170 187 ARG A CA 1
ATOM 1431 C C . ARG A 1 186 ? 7.111 -2.237 -5.940 1.000 36.119 187 ARG A C 1
ATOM 1432 O O . ARG A 1 186 ? 7.478 -3.328 -5.480 1.000 34.149 187 ARG A O 1
ATOM 1440 N N . PRO A 1 187 ? 5.958 -2.096 -6.644 1.000 36.604 188 PRO A N 1
ATOM 1441 C CA . PRO A 1 187 ? 5.063 -3.229 -6.906 1.000 35.625 188 PRO A CA 1
ATOM 1442 C C . PRO A 1 187 ? 5.716 -4.420 -7.624 1.000 33.650 188 PRO A C 1
ATOM 1443 O O . PRO A 1 187 ? 6.636 -4.244 -8.413 1.000 31.850 188 PRO A O 1
ATOM 1447 N N . PHE A 1 188 ? 5.259 -5.647 -7.318 1.000 31.707 189 PHE A N 1
ATOM 1448 C CA . PHE A 1 188 ? 5.587 -6.827 -8.103 1.000 37.662 189 PHE A CA 1
ATOM 1449 C C . PHE A 1 188 ? 7.094 -7.055 -8.151 1.000 38.806 189 PHE A C 1
ATOM 1450 O O . PHE A 1 188 ? 7.654 -7.300 -9.230 1.000 32.068 189 PHE A O 1
ATOM 1458 N N . PRO A 1 189 ? 7.791 -7.061 -6.981 1.000 34.862 190 PRO A N 1
ATOM 1459 C CA . PRO A 1 189 ? 9.228 -7.304 -6.984 1.000 30.544 190 PRO A CA 1
ATOM 1460 C C . PRO A 1 189 ? 9.544 -8.687 -7.557 1.000 30.562 190 PRO A C 1
ATOM 1461 O O . PRO A 1 189 ? 10.591 -8.874 -8.187 1.000 29.632 190 PRO A O 1
ATOM 1465 N N . ASN A 1 190 ? 8.641 -9.665 -7.351 1.000 28.826 191 ASN A N 1
ATOM 1466 C CA . ASN A 1 190 ? 8.858 -11.005 -7.887 1.000 27.976 191 ASN A CA 1
ATOM 1467 C C . ASN A 1 190 ? 9.037 -10.963 -9.408 1.000 26.547 191 ASN A C 1
ATOM 1468 O O . ASN A 1 190 ? 9.845 -11.697 -9.950 1.000 27.315 191 ASN A O 1
ATOM 1473 N N . ARG A 1 191 ? 8.253 -10.127 -10.093 1.000 27.265 192 ARG A N 1
ATOM 1474 C CA . ARG A 1 191 ? 8.297 -10.052 -11.547 1.000 33.492 192 ARG A CA 1
ATOM 1475 C C . ARG A 1 191 ? 9.629 -9.464 -12.021 1.000 33.379 192 ARG A C 1
ATOM 1476 O O . ARG A 1 191 ? 10.163 -9.891 -13.042 1.000 30.330 192 ARG A O 1
ATOM 1484 N N . PHE A 1 192 ? 10.117 -8.439 -11.320 1.000 29.823 193 PHE A N 1
ATOM 1485 C CA . PHE A 1 192 ? 11.409 -7.861 -11.639 1.000 29.845 193 PHE A CA 1
ATOM 1486 C C . PHE A 1 192 ? 12.532 -8.885 -11.422 1.000 28.131 193 PHE A C 1
ATOM 1487 O O . PHE A 1 192 ? 13.434 -9.005 -12.259 1.000 29.576 193 PHE A O 1
ATOM 1495 N N . LEU A 1 193 ? 12.524 -9.593 -10.282 1.000 27.985 194 LEU A N 1
ATOM 1496 C CA . LEU A 1 193 ? 13.518 -10.643 -10.057 1.000 24.927 194 LEU A CA 1
ATOM 1497 C C . LEU A 1 193 ? 13.409 -11.689 -11.167 1.000 26.717 194 LEU A C 1
ATOM 1498 O O . LEU A 1 193 ? 14.441 -12.143 -11.644 1.000 25.626 194 LEU A O 1
ATOM 1503 N N . ALA A 1 194 ? 12.174 -12.092 -11.544 1.000 25.227 195 ALA A N 1
ATOM 1504 C CA . ALA A 1 194 ? 12.000 -13.157 -12.545 1.000 26.911 195 ALA A CA 1
ATOM 1505 C C . ALA A 1 194 ? 12.506 -12.720 -13.928 1.000 30.176 195 ALA A C 1
ATOM 1506 O O . ALA A 1 194 ? 12.960 -13.553 -14.714 1.000 27.074 195 ALA A O 1
ATOM 1508 N N . GLU A 1 195 ? 12.442 -11.414 -14.216 1.000 26.625 196 GLU A N 1
ATOM 1509 C CA . GLU A 1 195 ? 12.961 -10.838 -15.456 1.000 31.939 196 GLU A CA 1
ATOM 1510 C C . GLU A 1 195 ? 14.462 -11.113 -15.627 1.000 30.181 196 GLU A C 1
ATOM 1511 O O . GLU A 1 195 ? 14.909 -11.276 -16.758 1.000 30.976 196 GLU A O 1
ATOM 1517 N N . GLN A 1 196 ? 15.215 -11.245 -14.516 1.000 24.683 197 GLN A N 1
ATOM 1518 C CA . GLN A 1 196 ? 16.638 -11.584 -14.531 1.000 29.067 197 GLN A CA 1
ATOM 1519 C C . GLN A 1 196 ? 16.937 -12.918 -15.212 1.000 31.365 197 GLN A C 1
ATOM 1520 O O . GLN A 1 196 ? 18.031 -13.111 -15.751 1.000 30.306 197 GLN A O 1
ATOM 1526 N N . SER A 1 197 ? 15.976 -13.843 -15.158 1.000 31.989 198 SER A N 1
ATOM 1527 C CA . SER A 1 197 ? 16.078 -15.120 -15.845 1.000 30.600 198 SER A CA 1
ATOM 1528 C C . SER A 1 197 ? 16.283 -14.910 -17.346 1.000 33.177 198 SER A C 1
ATOM 1529 O O . SER A 1 197 ? 17.046 -15.650 -17.971 1.000 28.861 198 SER A O 1
ATOM 1532 N N . CYS A 1 198 ? 15.600 -13.915 -17.929 1.000 27.772 199 CYS A N 1
ATOM 1533 C CA . CYS A 1 198 ? 15.788 -13.621 -19.345 1.000 29.518 199 CYS A CA 1
ATOM 1534 C C . CYS A 1 198 ? 17.127 -12.917 -19.579 1.000 29.963 199 CYS A C 1
ATOM 1535 O O . CYS A 1 198 ? 17.787 -13.171 -20.583 1.000 30.761 199 CYS A O 1
ATOM 1538 N N . PHE A 1 199 ? 17.487 -11.986 -18.692 1.000 26.750 200 PHE A N 1
ATOM 1539 C CA . PHE A 1 199 ? 18.744 -11.263 -18.792 1.000 29.499 200 PHE A CA 1
ATOM 1540 C C . PHE A 1 199 ? 19.930 -12.250 -18.762 1.000 27.425 200 PHE A C 1
ATOM 1541 O O . PHE A 1 199 ? 20.769 -12.220 -19.651 1.000 28.687 200 PHE A O 1
ATOM 1549 N N . LEU A 1 200 ? 19.935 -13.197 -17.815 1.000 24.258 201 LEU A N 1
ATOM 1550 C CA . LEU A 1 200 ? 21.087 -14.062 -17.574 1.000 25.751 201 LEU A CA 1
ATOM 1551 C C . LEU A 1 200 ? 21.271 -15.060 -18.718 1.000 33.859 201 LEU A C 1
ATOM 1552 O O . LEU A 1 200 ? 22.375 -15.590 -18.898 1.000 29.138 201 LEU A O 1
ATOM 1557 N N . ALA A 1 201 ? 20.180 -15.328 -19.464 1.000 28.621 202 ALA A N 1
ATOM 1558 C CA . ALA A 1 201 ? 20.177 -16.383 -20.464 1.000 32.056 202 ALA A CA 1
ATOM 1559 C C . ALA A 1 201 ? 21.177 -16.036 -21.559 1.000 34.833 202 ALA A C 1
ATOM 1560 O O . ALA A 1 201 ? 21.701 -16.935 -22.188 1.000 37.945 202 ALA A O 1
ATOM 1562 N N . ASP A 1 202 ? 21.487 -14.750 -21.756 1.000 36.475 203 ASP A N 1
ATOM 1563 C CA . ASP A 1 202 ? 22.468 -14.371 -22.775 1.000 41.239 203 ASP A CA 1
ATOM 1564 C C . ASP A 1 202 ? 23.923 -14.591 -22.321 1.000 39.067 203 ASP A C 1
ATOM 1565 O O . ASP A 1 202 ? 24.839 -14.430 -23.122 1.000 40.205 203 ASP A O 1
ATOM 1570 N N . TYR A 1 203 ? 24.142 -14.984 -21.061 1.000 34.636 204 TYR A N 1
ATOM 1571 C CA . TYR A 1 203 ? 25.476 -14.992 -20.469 1.000 34.634 204 TYR A CA 1
ATOM 1572 C C . TYR A 1 203 ? 25.858 -16.406 -20.055 1.000 35.547 204 TYR A C 1
ATOM 1573 O O . TYR A 1 203 ? 26.725 -16.577 -19.198 1.000 32.847 204 TYR A O 1
ATOM 1582 N N . LEU A 1 204 ? 25.237 -17.405 -20.699 1.000 34.370 205 LEU A N 1
ATOM 1583 C CA . LEU A 1 204 ? 25.384 -18.789 -20.264 1.000 36.381 205 LEU A CA 1
ATOM 1584 C C . LEU A 1 204 ? 26.815 -19.297 -20.470 1.000 35.384 205 LEU A C 1
ATOM 1585 O O . LEU A 1 204 ? 27.194 -20.295 -19.867 1.000 36.413 205 LEU A O 1
ATOM 1590 N N . ARG A 1 205 ? 27.603 -18.620 -21.308 1.000 29.664 206 ARG A N 1
ATOM 1591 C CA . ARG A 1 205 ? 28.987 -19.019 -21.509 1.000 34.390 206 ARG A CA 1
ATOM 1592 C C . ARG A 1 205 ? 29.804 -18.747 -20.242 1.000 34.113 206 ARG A C 1
ATOM 1593 O O . ARG A 1 205 ? 30.884 -19.287 -20.112 1.000 36.661 206 ARG A O 1
ATOM 1601 N N . LEU A 1 206 ? 29.301 -17.937 -19.306 1.000 30.221 207 LEU A N 1
ATOM 1602 C CA . LEU A 1 206 ? 30.064 -17.648 -18.088 1.000 32.446 207 LEU A CA 1
ATOM 1603 C C . LEU A 1 206 ? 29.888 -18.763 -17.046 1.000 31.428 207 LEU A C 1
ATOM 1604 O O . LEU A 1 206 ? 28.774 -19.102 -16.642 1.000 27.904 207 LEU A O 1
ATOM 1609 N N . ASP A 1 207 ? 31.001 -19.237 -16.481 1.000 29.594 208 ASP A N 1
ATOM 1610 C CA . ASP A 1 207 ? 30.994 -20.204 -15.380 1.000 29.488 208 ASP A CA 1
ATOM 1611 C C . ASP A 1 207 ? 30.049 -19.737 -14.284 1.000 27.153 208 ASP A C 1
ATOM 1612 O O . ASP A 1 207 ? 29.333 -20.553 -13.699 1.000 30.051 208 ASP A O 1
ATOM 1617 N N . TYR A 1 208 ? 30.053 -18.424 -13.998 1.000 25.616 209 TYR A N 1
ATOM 1618 C CA . TYR A 1 208 ? 29.230 -17.918 -12.903 1.000 28.592 209 TYR A CA 1
ATOM 1619 C C . TYR A 1 208 ? 27.743 -18.240 -13.153 1.000 28.654 209 TYR A C 1
ATOM 1620 O O . TYR A 1 208 ? 27.004 -18.640 -12.247 1.000 25.011 209 TYR A O 1
ATOM 1629 N N . VAL A 1 209 ? 27.281 -17.995 -14.382 1.000 29.929 210 VAL A N 1
ATOM 1630 C CA . VAL A 1 209 ? 25.865 -18.144 -14.713 1.000 25.253 210 VAL A CA 1
ATOM 1631 C C . VAL A 1 209 ? 25.488 -19.632 -14.788 1.000 27.314 210 VAL A C 1
ATOM 1632 O O . VAL A 1 209 ? 24.465 -20.037 -14.246 1.000 31.485 210 VAL A O 1
ATOM 1636 N N . LYS A 1 210 ? 26.348 -20.475 -15.380 1.000 26.845 211 LYS A N 1
ATOM 1637 C CA . LYS A 1 210 ? 26.102 -21.911 -15.357 1.000 32.128 211 LYS A CA 1
ATOM 1638 C C . LYS A 1 210 ? 25.962 -22.410 -13.921 1.000 31.630 211 LYS A C 1
ATOM 1639 O O . LYS A 1 210 ? 25.051 -23.183 -13.619 1.000 27.004 211 LYS A O 1
ATOM 1645 N N . GLY A 1 211 ? 26.894 -22.009 -13.045 1.000 30.629 212 GLY A N 1
ATOM 1646 C CA . GLY A 1 211 ? 26.854 -22.458 -11.658 1.000 29.530 212 GLY A CA 1
ATOM 1647 C C . GLY A 1 211 ? 25.585 -21.964 -10.952 1.000 29.516 212 GLY A C 1
ATOM 1648 O O . GLY A 1 211 ? 24.967 -22.671 -10.154 1.000 28.143 212 GLY A O 1
ATOM 1649 N N . LEU A 1 212 ? 25.187 -20.728 -11.225 1.000 27.246 213 LEU A N 1
ATOM 1650 C CA . LEU A 1 212 ? 23.928 -20.217 -10.673 1.000 28.500 213 LEU A CA 1
ATOM 1651 C C . LEU A 1 212 ? 22.698 -21.045 -11.099 1.000 26.292 213 LEU A C 1
ATOM 1652 O O . LEU A 1 212 ? 21.785 -21.298 -10.290 1.000 25.666 213 LEU A O 1
ATOM 1657 N N . LEU A 1 213 ? 22.594 -21.361 -12.395 1.000 28.775 214 LEU A N 1
ATOM 1658 C CA . LEU A 1 213 ? 21.490 -22.187 -12.881 1.000 31.377 214 LEU A CA 1
ATOM 1659 C C . LEU A 1 213 ? 21.547 -23.582 -12.256 1.000 29.685 214 LEU A C 1
ATOM 1660 O O . LEU A 1 213 ? 20.524 -24.074 -11.774 1.000 33.145 214 LEU A O 1
ATOM 1665 N N . LEU A 1 214 ? 22.729 -24.220 -12.248 1.000 29.095 215 LEU A N 1
ATOM 1666 C CA . LEU A 1 214 ? 22.799 -25.596 -11.735 1.000 30.658 215 LEU A CA 1
ATOM 1667 C C . LEU A 1 214 ? 22.365 -25.664 -10.273 1.000 31.402 215 LEU A C 1
ATOM 1668 O O . LEU A 1 214 ? 21.622 -26.542 -9.877 1.000 28.849 215 LEU A O 1
ATOM 1673 N N . SER A 1 215 ? 22.864 -24.735 -9.465 1.000 29.059 216 SER A N 1
ATOM 1674 C CA . SER A 1 215 ? 22.532 -24.619 -8.053 1.000 31.512 216 SER A CA 1
ATOM 1675 C C . SER A 1 215 ? 21.011 -24.500 -7.809 1.000 30.096 216 SER A C 1
ATOM 1676 O O . SER A 1 215 ? 20.425 -25.204 -6.965 1.000 27.931 216 SER A O 1
ATOM 1679 N N . ASN A 1 216 ? 20.351 -23.609 -8.559 1.000 26.306 217 ASN A N 1
ATOM 1680 C CA . ASN A 1 216 ? 18.930 -23.344 -8.379 1.000 29.145 217 ASN A CA 1
ATOM 1681 C C . ASN A 1 216 ? 18.081 -24.504 -8.903 1.000 30.606 217 ASN A C 1
ATOM 1682 O O . ASN A 1 216 ? 17.077 -24.853 -8.289 1.000 27.909 217 ASN A O 1
ATOM 1687 N N . LEU A 1 217 ? 18.485 -25.093 -10.038 1.000 28.404 218 LEU A N 1
ATOM 1688 C CA . LEU A 1 217 ? 17.794 -26.263 -10.570 1.000 25.256 218 LEU A CA 1
ATOM 1689 C C . LEU A 1 217 ? 17.951 -27.452 -9.609 1.000 27.660 218 LEU A C 1
ATOM 1690 O O . LEU A 1 217 ? 16.985 -28.195 -9.364 1.000 28.175 218 LEU A O 1
ATOM 1695 N N . ARG A 1 218 ? 19.166 -27.652 -9.049 1.000 26.232 219 ARG A N 1
ATOM 1696 C CA . ARG A 1 218 ? 19.350 -28.755 -8.099 1.000 29.109 219 ARG A CA 1
ATOM 1697 C C . ARG A 1 218 ? 18.439 -28.559 -6.882 1.000 30.419 219 ARG A C 1
ATOM 1698 O O . ARG A 1 218 ? 17.913 -29.513 -6.313 1.000 27.520 219 ARG A O 1
ATOM 1706 N N . SER A 1 219 ? 18.320 -27.311 -6.440 1.000 28.727 220 SER A N 1
ATOM 1707 C CA . SER A 1 219 ? 17.482 -26.991 -5.292 1.000 30.920 220 SER A CA 1
ATOM 1708 C C . SER A 1 219 ? 16.023 -27.372 -5.543 1.000 25.460 220 SER A C 1
ATOM 1709 O O . SER A 1 219 ? 15.335 -27.899 -4.653 1.000 25.029 220 SER A O 1
ATOM 1712 N N . PHE A 1 220 ? 15.543 -27.117 -6.762 1.000 24.722 221 PHE A N 1
ATOM 1713 C CA . PHE A 1 220 ? 14.176 -27.494 -7.088 1.000 25.221 221 PHE A CA 1
ATOM 1714 C C . PHE A 1 220 ? 13.978 -29.014 -7.024 1.000 27.575 221 PHE A C 1
ATOM 1715 O O . PHE A 1 220 ? 12.963 -29.497 -6.503 1.000 26.781 221 PHE A O 1
ATOM 1723 N N . PHE A 1 221 ? 14.941 -29.775 -7.554 1.000 26.362 222 PHE A N 1
ATOM 1724 C CA . PHE A 1 221 ? 14.881 -31.223 -7.473 1.000 27.848 222 PHE A CA 1
ATOM 1725 C C . PHE A 1 221 ? 14.939 -31.710 -6.027 1.000 26.539 222 PHE A C 1
ATOM 1726 O O . PHE A 1 221 ? 14.179 -32.602 -5.700 1.000 27.911 222 PHE A O 1
ATOM 1734 N N . LEU A 1 222 ? 15.877 -31.193 -5.204 1.000 27.659 223 LEU A N 1
ATOM 1735 C CA . LEU A 1 222 ? 16.047 -31.689 -3.840 1.000 27.434 223 LEU A CA 1
ATOM 1736 C C . LEU A 1 222 ? 14.805 -31.377 -2.988 1.000 31.408 223 LEU A C 1
ATOM 1737 O O . LEU A 1 222 ? 14.402 -32.192 -2.149 1.000 30.697 223 LEU A O 1
ATOM 1742 N N . ARG A 1 223 ? 14.215 -30.183 -3.176 1.000 27.376 224 ARG A N 1
ATOM 1743 C CA . ARG A 1 223 ? 13.208 -29.699 -2.237 1.000 26.544 224 ARG A CA 1
ATOM 1744 C C . ARG A 1 223 ? 11.798 -29.948 -2.796 1.000 26.501 224 ARG A C 1
ATOM 1745 O O . ARG A 1 223 ? 10.827 -29.896 -2.040 1.000 30.862 224 ARG A O 1
ATOM 1753 N N . ASN A 1 224 ? 11.651 -30.204 -4.102 1.000 22.363 225 ASN A N 1
ATOM 1754 C CA . ASN A 1 224 ? 10.312 -30.398 -4.654 1.000 26.381 225 ASN A CA 1
ATOM 1755 C C . ASN A 1 224 ? 10.175 -31.756 -5.338 1.000 25.522 225 ASN A C 1
ATOM 1756 O O . ASN A 1 224 ? 9.422 -32.600 -4.849 1.000 27.783 225 ASN A O 1
ATOM 1761 N N . VAL A 1 225 ? 10.882 -31.963 -6.461 1.000 25.556 226 VAL A N 1
ATOM 1762 C CA . VAL A 1 225 ? 10.696 -33.171 -7.281 1.000 24.290 226 VAL A CA 1
ATOM 1763 C C . VAL A 1 225 ? 10.872 -34.434 -6.439 1.000 30.763 226 VAL A C 1
ATOM 1764 O O . VAL A 1 225 ? 10.147 -35.424 -6.606 1.000 28.887 226 VAL A O 1
ATOM 1768 N N . MET A 1 226 ? 11.858 -34.419 -5.540 1.000 27.101 227 MET A N 1
ATOM 1769 C CA . MET A 1 226 ? 12.189 -35.680 -4.898 1.000 27.768 227 MET A CA 1
ATOM 1770 C C . MET A 1 226 ? 11.265 -35.987 -3.712 1.000 30.663 227 MET A C 1
ATOM 1771 O O . MET A 1 226 ? 11.409 -37.029 -3.088 1.000 30.174 227 MET A O 1
ATOM 1776 N N . GLN A 1 227 ? 10.281 -35.113 -3.435 1.000 28.249 228 GLN A N 1
ATOM 1777 C CA . GLN A 1 227 ? 9.203 -35.458 -2.514 1.000 29.859 228 GLN A CA 1
ATOM 1778 C C . GLN A 1 227 ? 8.204 -36.411 -3.170 1.000 30.001 228 GLN A C 1
ATOM 1779 O O . GLN A 1 227 ? 7.449 -37.046 -2.464 1.000 28.506 228 GLN A O 1
ATOM 1785 N N . TYR A 1 228 ? 8.221 -36.537 -4.506 1.000 29.156 229 TYR A N 1
ATOM 1786 C CA . TYR A 1 228 ? 7.325 -37.455 -5.211 1.000 30.307 229 TYR A CA 1
ATOM 1787 C C . TYR A 1 228 ? 8.051 -38.765 -5.523 1.000 32.191 229 TYR A C 1
ATOM 1788 O O . TYR A 1 228 ? 9.272 -38.854 -5.396 1.000 32.081 229 TYR A O 1
ATOM 1797 N N . ASP A 1 229 ? 7.291 -39.776 -5.966 1.000 31.492 230 ASP A N 1
ATOM 1798 C CA . ASP A 1 229 ? 7.837 -41.044 -6.431 1.000 38.192 230 ASP A CA 1
ATOM 1799 C C . ASP A 1 229 ? 8.516 -40.861 -7.802 1.000 37.303 230 ASP A C 1
ATOM 1800 O O . ASP A 1 229 ? 8.066 -41.414 -8.814 1.000 35.955 230 ASP A O 1
ATOM 1805 N N . TYR A 1 230 ? 9.621 -40.093 -7.826 1.000 34.188 231 TYR A N 1
ATOM 1806 C CA . TYR A 1 230 ? 10.184 -39.507 -9.041 1.000 36.501 231 TYR A CA 1
ATOM 1807 C C . TYR A 1 230 ? 10.971 -40.520 -9.884 1.000 38.157 231 TYR A C 1
ATOM 1808 O O . TYR A 1 230 ? 11.264 -40.235 -11.033 1.000 36.350 231 TYR A O 1
ATOM 1817 N N . LEU A 1 231 ? 11.332 -41.689 -9.329 1.000 41.232 232 LEU A N 1
ATOM 1818 C CA . LEU A 1 231 ? 12.055 -42.700 -10.097 1.000 45.371 232 LEU A CA 1
ATOM 1819 C C . LEU A 1 231 ? 11.086 -43.638 -10.819 1.000 43.112 232 LEU A C 1
ATOM 1820 O O . LEU A 1 231 ? 11.493 -44.408 -11.695 1.000 44.876 232 LEU A O 1
ATOM 1825 N N . ASN A 1 232 ? 9.796 -43.564 -10.468 1.000 38.481 233 ASN A N 1
ATOM 1826 C CA . ASN A 1 232 ? 8.837 -44.544 -10.943 1.000 39.546 233 ASN A CA 1
ATOM 1827 C C . ASN A 1 232 ? 7.778 -43.957 -11.880 1.000 43.077 233 ASN A C 1
ATOM 1828 O O . ASN A 1 232 ? 6.924 -44.707 -12.339 1.000 41.796 233 ASN A O 1
ATOM 1833 N N . TYR A 1 233 ? 7.809 -42.639 -12.145 1.000 44.401 234 TYR A N 1
ATOM 1834 C CA . TYR A 1 233 ? 6.848 -42.003 -13.045 1.000 37.396 234 TYR A CA 1
ATOM 1835 C C . TYR A 1 233 ? 7.578 -41.011 -13.938 1.000 36.179 234 TYR A C 1
ATOM 1836 O O . TYR A 1 233 ? 8.622 -40.489 -13.536 1.000 38.081 234 TYR A O 1
ATOM 1845 N N . PRO A 1 234 ? 7.047 -40.680 -15.143 1.000 36.292 235 PRO A N 1
ATOM 1846 C CA . PRO A 1 234 ? 7.669 -39.659 -15.987 1.000 33.400 235 PRO A CA 1
ATOM 1847 C C . PRO A 1 234 ? 7.538 -38.325 -15.252 1.000 34.451 235 PRO A C 1
ATOM 1848 O O . PRO A 1 234 ? 6.537 -38.089 -14.559 1.000 33.115 235 PRO A O 1
ATOM 1852 N N . ILE A 1 235 ? 8.598 -37.507 -15.349 1.000 31.212 236 ILE A N 1
ATOM 1853 C CA . ILE A 1 235 ? 8.611 -36.146 -14.857 1.000 32.240 236 ILE A CA 1
ATOM 1854 C C . ILE A 1 235 ? 8.617 -35.256 -16.098 1.000 40.674 236 ILE A C 1
ATOM 1855 O O . ILE A 1 235 ? 9.462 -35.433 -16.975 1.000 35.750 236 ILE A O 1
ATOM 1860 N N . ARG A 1 236 ? 7.667 -34.314 -16.175 1.000 31.400 237 ARG A N 1
ATOM 1861 C CA . ARG A 1 236 ? 7.561 -33.468 -17.364 1.000 29.976 237 ARG A CA 1
ATOM 1862 C C . ARG A 1 236 ? 7.529 -32.008 -16.920 1.000 32.661 237 ARG A C 1
ATOM 1863 O O . ARG A 1 236 ? 6.982 -31.724 -15.867 1.000 27.407 237 ARG A O 1
ATOM 1871 N N . PHE A 1 237 ? 8.165 -31.121 -17.704 1.000 32.113 238 PHE A N 1
ATOM 1872 C CA . PHE A 1 237 ? 8.346 -29.719 -17.363 1.000 32.189 238 PHE A CA 1
ATOM 1873 C C . PHE A 1 237 ? 7.665 -28.825 -18.395 1.000 33.407 238 PHE A C 1
ATOM 1874 O O . PHE A 1 237 ? 7.669 -29.101 -19.609 1.000 34.692 238 PHE A O 1
ATOM 1882 N N . VAL A 1 238 ? 7.207 -27.679 -17.889 1.000 30.552 239 VAL A N 1
ATOM 1883 C CA . VAL A 1 238 ? 6.682 -26.610 -18.721 1.000 30.861 239 VAL A CA 1
ATOM 1884 C C . VAL A 1 238 ? 7.160 -25.283 -18.129 1.000 31.389 239 VAL A C 1
ATOM 1885 O O . VAL A 1 238 ? 7.485 -25.200 -16.941 1.000 28.689 239 VAL A O 1
ATOM 1889 N N . GLY A 1 239 ? 7.292 -24.256 -18.966 1.000 30.345 240 GLY A N 1
ATOM 1890 C CA . GLY A 1 239 ? 7.536 -22.918 -18.443 1.000 29.067 240 GLY A CA 1
ATOM 1891 C C . GLY A 1 239 ? 8.764 -22.263 -19.077 1.000 34.337 240 GLY A C 1
ATOM 1892 O O . GLY A 1 239 ? 9.610 -22.958 -19.639 1.000 31.720 240 GLY A O 1
ATOM 1893 N N . SER A 1 240 ? 8.912 -20.938 -18.903 1.000 33.341 241 SER A N 1
ATOM 1894 C CA . SER A 1 240 ? 9.885 -20.188 -19.691 1.000 33.171 241 SER A CA 1
ATOM 1895 C C . SER A 1 240 ? 11.301 -20.516 -19.225 1.000 33.339 241 SER A C 1
ATOM 1896 O O . SER A 1 240 ? 12.215 -20.612 -20.040 1.000 33.929 241 SER A O 1
ATOM 1899 N N . VAL A 1 241 ? 11.477 -20.735 -17.920 1.000 26.632 242 VAL A N 1
ATOM 1900 C CA . VAL A 1 241 ? 12.780 -21.076 -17.348 1.000 29.222 242 VAL A CA 1
ATOM 1901 C C . VAL A 1 241 ? 13.212 -22.488 -17.769 1.000 30.338 242 VAL A C 1
ATOM 1902 O O . VAL A 1 241 ? 14.353 -22.691 -18.217 1.000 29.938 242 VAL A O 1
ATOM 1906 N N . ALA A 1 242 ? 12.295 -23.462 -17.635 1.000 30.543 243 ALA A N 1
ATOM 1907 C CA . ALA A 1 242 ? 12.553 -24.840 -18.037 1.000 26.506 243 ALA A CA 1
ATOM 1908 C C . ALA A 1 242 ? 12.946 -24.877 -19.512 1.000 32.302 243 ALA A C 1
ATOM 1909 O O . ALA A 1 242 ? 13.865 -25.605 -19.907 1.000 33.961 243 ALA A O 1
ATOM 1911 N N . TYR A 1 243 ? 12.219 -24.106 -20.329 1.000 31.050 244 TYR A N 1
ATOM 1912 C CA . TYR A 1 243 ? 12.406 -24.143 -21.766 1.000 36.913 244 TYR A CA 1
ATOM 1913 C C . TYR A 1 243 ? 13.736 -23.499 -22.151 1.000 34.700 244 TYR A C 1
ATOM 1914 O O . TYR A 1 243 ? 14.512 -24.069 -22.907 1.000 36.195 244 TYR A O 1
ATOM 1923 N N . ASN A 1 244 ? 13.999 -22.310 -21.621 1.000 34.520 245 ASN A N 1
ATOM 1924 C CA . ASN A 1 244 ? 15.202 -21.578 -21.968 1.000 38.109 245 ASN A CA 1
ATOM 1925 C C . ASN A 1 244 ? 16.438 -22.284 -21.424 1.000 46.718 245 ASN A C 1
ATOM 1926 O O . ASN A 1 244 ? 17.508 -22.093 -21.974 1.000 37.098 245 ASN A O 1
ATOM 1931 N N . TYR A 1 245 ? 16.319 -23.017 -20.304 1.000 32.890 246 TYR A N 1
ATOM 1932 C CA . TYR A 1 245 ? 17.518 -23.622 -19.738 1.000 33.264 246 TYR A CA 1
ATOM 1933 C C . TYR A 1 245 ? 17.463 -25.156 -19.808 1.000 35.747 246 TYR A C 1
ATOM 1934 O O . TYR A 1 245 ? 17.992 -25.831 -18.920 1.000 31.900 246 TYR A O 1
ATOM 1943 N N . ALA A 1 246 ? 16.877 -25.680 -20.899 1.000 35.726 247 ALA A N 1
ATOM 1944 C CA . ALA A 1 246 ? 16.515 -27.082 -21.050 1.000 34.781 247 ALA A CA 1
ATOM 1945 C C . ALA A 1 246 ? 17.748 -27.993 -20.925 1.000 40.717 247 ALA A C 1
ATOM 1946 O O . ALA A 1 246 ? 17.640 -29.065 -20.337 1.000 36.166 247 ALA A O 1
ATOM 1948 N N . ASP A 1 247 ? 18.906 -27.589 -21.487 1.000 36.349 248 ASP A N 1
ATOM 1949 C CA . ASP A 1 247 ? 20.116 -28.413 -21.466 1.000 38.155 248 ASP A CA 1
ATOM 1950 C C . ASP A 1 247 ? 20.614 -28.622 -20.033 1.000 35.819 248 ASP A C 1
ATOM 1951 O O . ASP A 1 247 ? 20.913 -29.749 -19.660 1.000 36.224 248 ASP A O 1
ATOM 1956 N N . LEU A 1 248 ? 20.702 -27.538 -19.245 1.000 34.107 249 LEU A N 1
ATOM 1957 C CA . LEU A 1 248 ? 21.102 -27.599 -17.848 1.000 35.002 249 LEU A CA 1
ATOM 1958 C C . LEU A 1 248 ? 20.078 -28.371 -17.010 1.000 38.172 249 LEU A C 1
ATOM 1959 O O . LEU A 1 248 ? 20.458 -29.169 -16.149 1.000 31.252 249 LEU A O 1
ATOM 1964 N N . LEU A 1 249 ? 18.781 -28.170 -17.284 1.000 30.929 250 LEU A N 1
ATOM 1965 C CA . LEU A 1 249 ? 17.737 -28.921 -16.598 1.000 36.756 250 LEU A CA 1
ATOM 1966 C C . LEU A 1 249 ? 17.943 -30.423 -16.853 1.000 36.607 250 LEU A C 1
ATOM 1967 O O . LEU A 1 249 ? 17.928 -31.242 -15.927 1.000 36.449 250 LEU A O 1
ATOM 1972 N N . HIS A 1 250 ? 18.159 -30.794 -18.117 1.000 33.574 251 HIS A N 1
ATOM 1973 C CA . HIS A 1 250 ? 18.332 -32.204 -18.446 1.000 35.286 251 HIS A CA 1
ATOM 1974 C C . HIS A 1 250 ? 19.542 -32.780 -17.696 1.000 36.207 251 HIS A C 1
ATOM 1975 O O . HIS A 1 250 ? 19.489 -33.885 -17.153 1.000 35.070 251 HIS A O 1
ATOM 1982 N N . GLN A 1 251 ? 20.622 -31.992 -17.624 1.000 35.876 252 GLN A N 1
ATOM 1983 C CA . GLN A 1 251 ? 21.824 -32.390 -16.915 1.000 38.236 252 GLN A CA 1
ATOM 1984 C C . GLN A 1 251 ? 21.504 -32.643 -15.441 1.000 40.410 252 GLN A C 1
ATOM 1985 O O . GLN A 1 251 ? 21.965 -33.630 -14.882 1.000 33.597 252 GLN A O 1
ATOM 1991 N N . VAL A 1 252 ? 20.743 -31.737 -14.805 1.000 33.455 253 VAL A N 1
ATOM 1992 C CA . VAL A 1 252 ? 20.370 -31.898 -13.402 1.000 32.536 253 VAL A CA 1
ATOM 1993 C C . VAL A 1 252 ? 19.525 -33.165 -13.190 1.000 32.295 253 VAL A C 1
ATOM 1994 O O . VAL A 1 252 ? 19.790 -33.950 -12.267 1.000 32.439 253 VAL A O 1
ATOM 1998 N N . GLY A 1 253 ? 18.556 -33.393 -14.077 1.000 33.908 254 GLY A N 1
ATOM 1999 C CA . GLY A 1 253 ? 17.816 -34.650 -14.118 1.000 31.184 254 GLY A CA 1
ATOM 2000 C C . GLY A 1 253 ? 18.734 -35.877 -14.029 1.000 45.054 254 GLY A C 1
ATOM 2001 O O . GLY A 1 253 ? 18.515 -36.737 -13.163 1.000 37.162 254 GLY A O 1
ATOM 2002 N N . LYS A 1 254 ? 19.758 -35.959 -14.913 1.000 34.754 255 LYS A N 1
ATOM 2003 C CA . LYS A 1 254 ? 20.638 -37.124 -14.972 1.000 37.975 255 LYS A CA 1
ATOM 2004 C C . LYS A 1 254 ? 21.399 -37.259 -13.648 1.000 36.292 255 LYS A C 1
ATOM 2005 O O . LYS A 1 254 ? 21.553 -38.364 -13.148 1.000 39.078 255 LYS A O 1
ATOM 2011 N N . GLU A 1 255 ? 21.805 -36.136 -13.046 1.000 36.099 256 GLU A N 1
ATOM 2012 C CA . GLU A 1 255 ? 22.466 -36.172 -11.752 1.000 41.662 256 GLU A CA 1
ATOM 2013 C C . GLU A 1 255 ? 21.601 -36.876 -10.709 1.000 38.379 256 GLU A C 1
ATOM 2014 O O . GLU A 1 255 ? 22.136 -37.557 -9.854 1.000 43.182 256 GLU A O 1
ATOM 2020 N N . PHE A 1 256 ? 20.280 -36.751 -10.810 1.000 36.975 257 PHE A N 1
ATOM 2021 C CA . PHE A 1 256 ? 19.352 -37.349 -9.858 1.000 35.958 257 PHE A CA 1
ATOM 2022 C C . PHE A 1 256 ? 18.792 -38.659 -10.405 1.000 36.418 257 PHE A C 1
ATOM 2023 O O . PHE A 1 256 ? 17.821 -39.189 -9.873 1.000 41.073 257 PHE A O 1
ATOM 2031 N N . GLY A 1 257 ? 19.406 -39.176 -11.481 1.000 43.028 258 GLY A N 1
ATOM 2032 C CA . GLY A 1 257 ? 19.090 -40.502 -11.993 1.000 37.328 258 GLY A CA 1
ATOM 2033 C C . GLY A 1 257 ? 17.785 -40.552 -12.798 1.000 40.861 258 GLY A C 1
ATOM 2034 O O . GLY A 1 257 ? 17.200 -41.620 -12.916 1.000 40.112 258 GLY A O 1
ATOM 2035 N N . VAL A 1 258 ? 17.318 -39.425 -13.364 1.000 39.994 259 VAL A N 1
ATOM 2036 C CA . VAL A 1 258 ? 16.115 -39.440 -14.214 1.000 40.014 259 VAL A CA 1
ATOM 2037 C C . VAL A 1 258 ? 16.418 -38.911 -15.624 1.000 39.916 259 VAL A C 1
ATOM 2038 O O . VAL A 1 258 ? 17.371 -38.165 -15.865 1.000 43.229 259 VAL A O 1
ATOM 2042 N N . GLU A 1 259 ? 15.544 -39.286 -16.549 1.000 45.736 260 GLU A N 1
ATOM 2043 C CA . GLU A 1 259 ? 15.602 -38.886 -17.941 1.000 48.429 260 GLU A CA 1
ATOM 2044 C C . GLU A 1 259 ? 14.427 -37.937 -18.164 1.000 49.225 260 GLU A C 1
ATOM 2045 O O . GLU A 1 259 ? 13.278 -38.364 -18.119 1.000 49.114 260 GLU A O 1
ATOM 2051 N N . LEU A 1 260 ? 14.737 -36.651 -18.356 1.000 42.733 261 LEU A N 1
ATOM 2052 C CA . LEU A 1 260 ? 13.743 -35.624 -18.634 1.000 43.662 261 LEU A CA 1
ATOM 2053 C C . LEU A 1 260 ? 13.680 -35.439 -20.144 1.000 43.621 261 LEU A C 1
ATOM 2054 O O . LEU A 1 260 ? 14.521 -34.749 -20.728 1.000 61.964 261 LEU A O 1
ATOM 2059 N N . SER A 1 261 ? 12.671 -36.036 -20.765 1.000 40.591 262 SER A N 1
ATOM 2060 C CA . SER A 1 261 ? 12.596 -35.862 -22.203 1.000 49.130 262 SER A CA 1
ATOM 2061 C C . SER A 1 261 ? 11.408 -34.980 -22.602 1.000 54.790 262 SER A C 1
ATOM 2062 O O . SER A 1 261 ? 11.220 -34.697 -23.778 1.000 43.192 262 SER A O 1
ATOM 2065 N N . VAL A 1 262 ? 10.607 -34.507 -21.639 1.000 44.000 263 VAL A N 1
ATOM 2066 C CA . VAL A 1 262 ? 9.560 -33.573 -22.035 1.000 39.923 263 VAL A CA 1
ATOM 2067 C C . VAL A 1 262 ? 9.787 -32.237 -21.326 1.000 37.875 263 VAL A C 1
ATOM 2068 O O . VAL A 1 262 ? 9.657 -32.139 -20.100 1.000 34.620 263 VAL A O 1
ATOM 2072 N N . VAL A 1 263 ? 10.196 -31.233 -22.118 1.000 38.938 264 VAL A N 1
ATOM 2073 C CA . VAL A 1 263 ? 10.313 -29.854 -21.664 1.000 37.424 264 VAL A CA 1
ATOM 2074 C C . VAL A 1 263 ? 9.633 -28.950 -22.697 1.000 36.141 264 VAL A C 1
ATOM 2075 O O . VAL A 1 263 ? 10.096 -28.821 -23.834 1.000 41.662 264 VAL A O 1
ATOM 2079 N N . GLU A 1 264 ? 8.535 -28.312 -22.308 1.000 32.414 265 GLU A N 1
ATOM 2080 C CA . GLU A 1 264 ? 7.773 -27.494 -23.248 1.000 36.179 265 GLU A CA 1
ATOM 2081 C C . GLU A 1 264 ? 7.776 -26.045 -22.774 1.000 36.431 265 GLU A C 1
ATOM 2082 O O . GLU A 1 264 ? 7.817 -25.773 -21.572 1.000 33.393 265 GLU A O 1
ATOM 2088 N N . GLU A 1 265 ? 7.647 -25.116 -23.717 1.000 36.142 266 GLU A N 1
ATOM 2089 C CA . GLU A 1 265 ? 7.574 -23.719 -23.343 1.000 37.023 266 GLU A CA 1
ATOM 2090 C C . GLU A 1 265 ? 6.273 -23.438 -22.600 1.000 36.371 266 GLU A C 1
ATOM 2091 O O . GLU A 1 265 ? 6.320 -22.821 -21.546 1.000 39.828 266 GLU A O 1
ATOM 2097 N N . THR A 1 266 ? 5.130 -23.870 -23.154 1.000 37.826 267 THR A N 1
ATOM 2098 C CA . THR A 1 266 ? 3.817 -23.690 -22.541 1.000 35.062 267 THR A CA 1
ATOM 2099 C C . THR A 1 266 ? 3.009 -24.990 -22.641 1.000 35.740 267 THR A C 1
ATOM 2100 O O . THR A 1 266 ? 3.302 -25.858 -23.468 1.000 34.921 267 THR A O 1
ATOM 2104 N N . PRO A 1 267 ? 1.933 -25.155 -21.831 1.000 33.222 268 PRO A N 1
ATOM 2105 C CA . PRO A 1 267 ? 1.067 -26.329 -21.944 1.000 35.452 268 PRO A CA 1
ATOM 2106 C C . PRO A 1 267 ? -0.017 -26.209 -23.023 1.000 35.553 268 PRO A C 1
ATOM 2107 O O . PRO A 1 267 ? -0.818 -27.126 -23.162 1.000 35.456 268 PRO A O 1
ATOM 2111 N N . MET A 1 268 ? -0.004 -25.111 -23.797 1.000 33.471 269 MET A N 1
ATOM 2112 C CA . MET A 1 268 ? -1.118 -24.776 -24.675 1.000 40.260 269 MET A CA 1
ATOM 2113 C C . MET A 1 268 ? -1.356 -25.887 -25.713 1.000 40.955 269 MET A C 1
ATOM 2114 O O . MET A 1 268 ? -2.494 -26.329 -25.890 1.000 37.519 269 MET A O 1
ATOM 2119 N N . GLY A 1 269 ? -0.293 -26.338 -26.403 1.000 41.933 270 GLY A N 1
ATOM 2120 C CA . GLY A 1 269 ? -0.442 -27.400 -27.396 1.000 42.885 270 GLY A CA 1
ATOM 2121 C C . GLY A 1 269 ? -1.114 -28.641 -26.801 1.000 44.339 270 GLY A C 1
ATOM 2122 O O . GLY A 1 269 ? -2.020 -29.212 -27.413 1.000 41.370 270 GLY A O 1
ATOM 2123 N N . GLY A 1 270 ? -0.716 -29.000 -25.567 1.000 37.905 271 GLY A N 1
ATOM 2124 C CA . GLY A 1 270 ? -1.269 -30.143 -24.851 1.000 34.183 271 GLY A CA 1
ATOM 2125 C C . GLY A 1 270 ? -2.722 -29.927 -24.420 1.000 40.769 271 GLY A C 1
ATOM 2126 O O . GLY A 1 270 ? -3.522 -30.869 -24.407 1.000 39.579 271 GLY A O 1
ATOM 2127 N N . LEU A 1 271 ? -3.060 -28.679 -24.071 1.000 36.273 272 LEU A N 1
ATOM 2128 C CA . LEU A 1 271 ? -4.407 -28.339 -23.634 1.000 36.184 272 LEU A CA 1
ATOM 2129 C C . LEU A 1 271 ? -5.387 -28.423 -24.805 1.000 36.865 272 LEU A C 1
ATOM 2130 O O . LEU A 1 271 ? -6.526 -28.835 -24.605 1.000 38.854 272 LEU A O 1
ATOM 2135 N N . ILE A 1 272 ? -4.951 -28.014 -26.003 1.000 35.905 273 ILE A N 1
ATOM 2136 C CA . ILE A 1 272 ? -5.803 -28.117 -27.185 1.000 42.844 273 ILE A CA 1
ATOM 2137 C C . ILE A 1 272 ? -6.167 -29.584 -27.445 1.000 47.330 273 ILE A C 1
ATOM 2138 O O . ILE A 1 272 ? -7.332 -29.900 -27.714 1.000 44.862 273 ILE A O 1
ATOM 2143 N N . LYS A 1 273 ? -5.162 -30.465 -27.342 1.000 44.013 274 LYS A N 1
ATOM 2144 C CA . LYS A 1 273 ? -5.347 -31.900 -27.492 1.000 49.620 274 LYS A CA 1
ATOM 2145 C C . LYS A 1 273 ? -6.304 -32.414 -26.414 1.000 47.352 274 LYS A C 1
ATOM 2146 O O . LYS A 1 273 ? -7.216 -33.174 -26.706 1.000 44.766 274 LYS A O 1
ATOM 2152 N N . TYR A 1 274 ? -6.086 -32.000 -25.163 1.000 41.415 275 TYR A N 1
ATOM 2153 C CA . TYR A 1 274 ? -6.855 -32.492 -24.034 1.000 42.814 275 TYR A CA 1
ATOM 2154 C C . TYR A 1 274 ? -8.347 -32.179 -24.190 1.000 45.429 275 TYR A C 1
ATOM 2155 O O . TYR A 1 274 ? -9.187 -33.010 -23.845 1.000 44.632 275 TYR A O 1
ATOM 2164 N N . HIS A 1 275 ? -8.673 -30.970 -24.663 1.000 39.025 276 HIS A N 1
ATOM 2165 C CA . HIS A 1 275 ? -10.064 -30.544 -24.674 1.000 43.425 276 HIS A CA 1
ATOM 2166 C C . HIS A 1 275 ? -10.741 -30.973 -25.975 1.000 47.672 276 HIS A C 1
ATOM 2167 O O . HIS A 1 275 ? -11.888 -30.613 -26.200 1.000 50.247 276 HIS A O 1
ATOM 2174 N N . ALA A 1 276 ? -10.019 -31.727 -26.816 1.000 47.524 277 ALA A N 1
ATOM 2175 C CA . ALA A 1 276 ? -10.580 -32.340 -28.012 1.000 53.408 277 ALA A CA 1
ATOM 2176 C C . ALA A 1 276 ? -11.115 -33.750 -27.716 1.000 59.241 277 ALA A C 1
ATOM 2177 O O . ALA A 1 276 ? -12.005 -34.216 -28.413 1.000 72.784 277 ALA A O 1
ATOM 2179 N N . PHE A 1 277 ? -10.588 -34.421 -26.676 1.000 73.298 278 PHE A N 1
ATOM 2180 C CA . PHE A 1 277 ? -11.087 -35.696 -26.164 1.000 75.705 278 PHE A CA 1
ATOM 2181 C C . PHE A 1 277 ? -12.428 -35.479 -25.441 1.000 71.363 278 PHE A C 1
ATOM 2182 O O . PHE A 1 277 ? -13.381 -36.257 -25.645 1.000 77.296 278 PHE A O 1
#

Foldseek 3Di:
DAWEWEFEQAWIWIFDDDQLHTPDIFIFGGDALVVDFLVRLLVSVVVGDDPCQQVDDHAEYEYEHANCDDPVRQVSNQVSCCVRRVHHYHYYYQQVLQVCLVAQQDWFKGWEAALAIWIFTQHRDGTPGTQDQCDLPGGSFLHLLVLLVVVLVCLLVVNDPVVLNVCVCVVVVHDNVRLCCLCPPNPPNSNVSSVVLVVLLVVCVDPVSLVSNLVRLLVCCVRPVVVDPNQPGAYAYEAQNCVSCVVSNQVSQVVVPHGYPHYYDGSVSSVSNNVSD